Protein AF-0000000075079546 (afdb_homodimer)

Structure (mmCIF, N/CA/C/O backbone):
data_AF-0000000075079546-model_v1
#
loop_
_entity.id
_entity.type
_entity.pdbx_description
1 polymer 'Nucleoside deaminase'
#
loop_
_atom_site.group_PDB
_atom_site.id
_atom_site.type_symbol
_atom_site.label_atom_id
_atom_site.label_alt_id
_atom_site.label_comp_id
_atom_site.label_asym_id
_atom_site.label_entity_id
_atom_site.label_seq_id
_atom_site.pdbx_PDB_ins_code
_atom_site.Cartn_x
_atom_site.Cartn_y
_atom_site.Cartn_z
_atom_site.occupancy
_atom_site.B_iso_or_equiv
_atom_site.auth_seq_id
_atom_site.auth_comp_id
_atom_site.auth_asym_id
_atom_site.auth_atom_id
_atom_site.pdbx_PDB_model_num
ATOM 1 N N . MET A 1 1 ? -9.195 24.422 20.281 1 71.62 1 MET A N 1
ATOM 2 C CA . MET A 1 1 ? -9.375 23.203 19.5 1 71.62 1 MET A CA 1
ATOM 3 C C . MET A 1 1 ? -8.453 23.203 18.281 1 71.62 1 MET A C 1
ATOM 5 O O . MET A 1 1 ? -8.305 24.219 17.609 1 71.62 1 MET A O 1
ATOM 9 N N . ASN A 1 2 ? -7.711 22.141 18.125 1 88 2 ASN A N 1
ATOM 10 C CA . ASN A 1 2 ? -6.766 22.125 17.016 1 88 2 ASN A CA 1
ATOM 11 C C . ASN A 1 2 ? -7.484 22.234 15.672 1 88 2 ASN A C 1
ATOM 13 O O . ASN A 1 2 ? -8.531 21.609 15.477 1 88 2 ASN A O 1
ATOM 17 N N . THR A 1 3 ? -6.969 23.047 14.859 1 93.25 3 THR A N 1
ATOM 18 C CA . THR A 1 3 ? -7.465 23.203 13.492 1 93.25 3 THR A CA 1
ATOM 19 C C . THR A 1 3 ? -6.805 22.188 12.562 1 93.25 3 THR A C 1
ATOM 21 O O . THR A 1 3 ? -5.898 21.453 12.969 1 93.25 3 THR A O 1
ATOM 24 N N . HIS A 1 4 ? -7.293 22.156 11.367 1 97.5 4 HIS A N 1
ATOM 25 C CA . HIS A 1 4 ? -6.645 21.344 10.336 1 97.5 4 HIS A CA 1
ATOM 26 C C . HIS A 1 4 ? -5.195 21.781 10.133 1 97.5 4 HIS A C 1
ATOM 28 O O . HIS A 1 4 ? -4.309 20.938 9.969 1 97.5 4 HIS A O 1
ATOM 34 N N . SER A 1 5 ? -5.012 23.094 10.148 1 97.44 5 SER A N 1
ATOM 35 C CA . SER A 1 5 ? -3.672 23.656 9.984 1 97.44 5 SER A CA 1
ATOM 36 C C . SER A 1 5 ? -2.746 23.188 11.109 1 97.44 5 SER A C 1
ATOM 38 O O . SER A 1 5 ? -1.58 22.875 10.867 1 97.44 5 SER A O 1
ATOM 40 N N . ASP A 1 6 ? -3.254 23.141 12.297 1 98.19 6 ASP A N 1
ATOM 41 C CA . ASP A 1 6 ? -2.455 22.719 13.445 1 98.19 6 ASP A CA 1
ATOM 42 C C . ASP A 1 6 ? -2.012 21.266 13.297 1 98.19 6 ASP A C 1
ATOM 44 O O . ASP A 1 6 ? -0.848 20.938 13.539 1 98.19 6 ASP A O 1
ATOM 48 N N . TYR A 1 7 ? -2.949 20.375 12.961 1 98.56 7 TYR A N 1
ATOM 49 C CA . TYR A 1 7 ? -2.627 18.969 12.773 1 98.56 7 TYR A CA 1
ATOM 50 C C . TYR A 1 7 ? -1.618 18.781 11.648 1 98.56 7 TYR A C 1
ATOM 52 O O . TYR A 1 7 ? -0.684 17.984 11.773 1 98.56 7 TYR A O 1
ATOM 60 N N . LEU A 1 8 ? -1.831 19.531 10.562 1 98.62 8 LEU A N 1
ATOM 61 C CA . LEU A 1 8 ? -0.928 19.4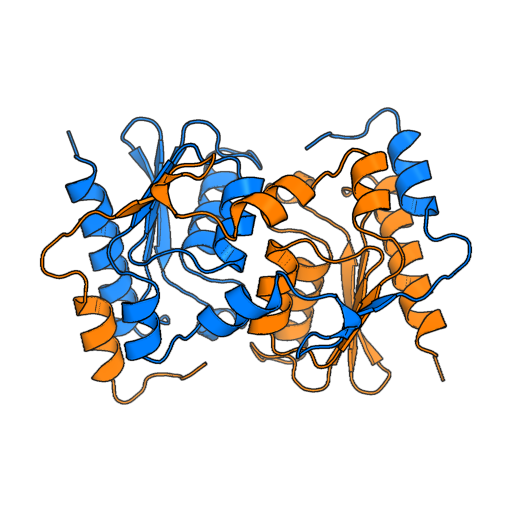06 9.422 1 98.62 8 LEU A CA 1
ATOM 62 C C . LEU A 1 8 ? 0.478 19.875 9.797 1 98.62 8 LEU A C 1
ATOM 64 O O . LEU A 1 8 ? 1.466 19.266 9.383 1 98.62 8 LEU A O 1
ATOM 68 N N . GLN A 1 9 ? 0.569 20.922 10.555 1 98.5 9 GLN A N 1
ATOM 69 C CA . GLN A 1 9 ? 1.871 21.375 11.031 1 98.5 9 GLN A CA 1
ATOM 70 C C . GLN A 1 9 ? 2.572 20.281 11.836 1 98.5 9 GLN A C 1
ATOM 72 O O . GLN A 1 9 ? 3.789 20.109 11.727 1 98.5 9 GLN A O 1
ATOM 77 N N . GLN A 1 10 ? 1.842 19.594 12.633 1 98.56 10 GLN A N 1
ATOM 78 C CA . GLN A 1 10 ? 2.42 18.516 13.422 1 98.56 10 GLN A CA 1
ATOM 79 C C . GLN A 1 10 ? 2.943 17.406 12.523 1 98.56 10 GLN A C 1
ATOM 81 O O . GLN A 1 10 ? 3.977 16.797 12.812 1 98.56 10 GLN A O 1
ATOM 86 N N . ALA A 1 11 ? 2.262 17.078 11.445 1 98.81 11 ALA A N 1
ATOM 87 C CA . ALA A 1 11 ? 2.746 16.094 10.484 1 98.81 11 ALA A CA 1
ATOM 88 C C . ALA A 1 11 ? 4.051 16.547 9.836 1 98.81 11 ALA A C 1
ATOM 90 O O . ALA A 1 11 ? 4.973 15.75 9.656 1 98.81 11 ALA A O 1
ATOM 91 N N . ILE A 1 12 ? 4.129 17.828 9.508 1 98.81 12 ILE A N 1
ATOM 92 C CA . ILE A 1 12 ? 5.336 18.406 8.922 1 98.81 12 ILE A CA 1
ATOM 93 C C . ILE A 1 12 ? 6.488 18.312 9.914 1 98.81 12 ILE A C 1
ATOM 95 O O . ILE A 1 12 ? 7.602 17.922 9.555 1 98.81 12 ILE A O 1
ATOM 99 N N . ASP A 1 13 ? 6.199 18.672 11.18 1 98.75 13 ASP A N 1
ATOM 100 C CA . ASP A 1 13 ? 7.215 18.578 12.227 1 98.75 13 ASP A CA 1
ATOM 101 C C . ASP A 1 13 ? 7.715 17.156 12.391 1 98.75 13 ASP A C 1
ATOM 103 O O . ASP A 1 13 ? 8.914 16.922 12.57 1 98.75 13 ASP A O 1
ATOM 107 N N . LEU A 1 14 ? 6.824 16.25 12.344 1 98.75 14 LEU A N 1
ATOM 108 C CA . LEU A 1 14 ? 7.176 14.844 12.453 1 98.75 14 LEU A CA 1
ATOM 109 C C . LEU A 1 14 ? 8.086 14.422 11.305 1 98.75 14 LEU A C 1
ATOM 111 O O . LEU A 1 14 ? 9.055 13.68 11.516 1 98.75 14 LEU A O 1
ATOM 115 N N . ALA A 1 15 ? 7.801 14.828 10.109 1 98.75 15 ALA A N 1
ATOM 116 C CA . ALA A 1 15 ? 8.625 14.539 8.938 1 98.75 15 ALA A CA 1
ATOM 117 C C . ALA A 1 15 ? 10.047 15.07 9.125 1 98.75 15 ALA A C 1
ATOM 119 O O . ALA A 1 15 ? 11.023 14.383 8.82 1 98.75 15 ALA A O 1
ATOM 120 N N . ALA A 1 16 ? 10.094 16.281 9.594 1 98.56 16 ALA A N 1
ATOM 121 C CA . ALA A 1 16 ? 11.391 16.906 9.844 1 98.56 16 ALA A CA 1
ATOM 122 C C . ALA A 1 16 ? 12.172 16.141 10.898 1 98.56 16 ALA A C 1
ATOM 124 O O . ALA A 1 16 ? 13.359 15.852 10.719 1 98.56 16 ALA A O 1
ATOM 125 N N . GLU A 1 17 ? 11.531 15.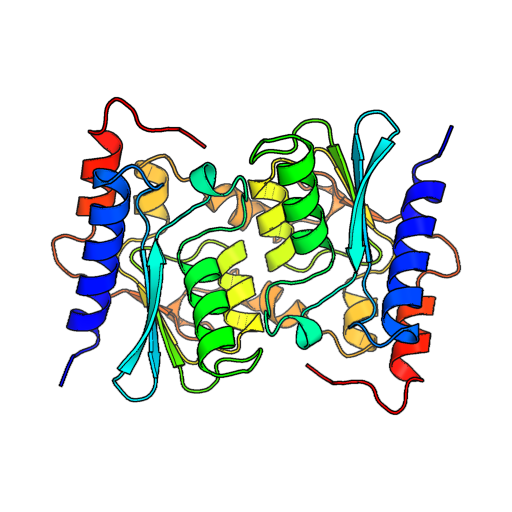828 11.969 1 98.31 17 GLU A N 1
ATOM 126 C CA . GLU A 1 17 ? 12.156 15.078 13.055 1 98.31 17 GLU A CA 1
ATOM 127 C C . GLU A 1 17 ? 12.641 13.711 12.578 1 98.31 17 GLU A C 1
ATOM 129 O O . GLU A 1 17 ? 13.672 13.219 13.031 1 98.31 17 GLU A O 1
ATOM 134 N N . ASN A 1 18 ? 11.859 13.102 11.695 1 98.12 18 ASN A N 1
ATOM 135 C CA . ASN A 1 18 ? 12.211 11.789 11.156 1 98.12 18 ASN A CA 1
ATOM 136 C C . ASN A 1 18 ? 13.562 11.828 10.445 1 98.12 18 ASN A C 1
ATOM 138 O O . ASN A 1 18 ? 14.359 10.898 10.57 1 98.12 18 ASN A O 1
ATOM 142 N N . VAL A 1 19 ? 13.844 12.883 9.727 1 97.44 19 VAL A N 1
ATOM 143 C CA . VAL A 1 19 ? 15.109 13.078 9.031 1 97.44 19 VAL A CA 1
ATOM 144 C C . VAL A 1 19 ? 16.234 13.328 10.047 1 97.44 19 VAL A C 1
ATOM 146 O O . VAL A 1 19 ? 17.266 12.672 10 1 97.44 19 VAL A O 1
ATOM 149 N N . GLU A 1 20 ? 15.93 14.188 10.945 1 97.12 20 GLU A N 1
ATOM 150 C CA . GLU A 1 20 ? 16.938 14.617 11.906 1 97.12 20 GLU A CA 1
ATOM 151 C C . GLU A 1 20 ? 17.391 13.453 12.789 1 97.12 20 GLU A C 1
ATOM 153 O O . GLU A 1 20 ? 18.578 13.344 13.125 1 97.12 20 GLU A O 1
ATOM 158 N N . SER A 1 21 ? 16.516 12.586 13.133 1 96.06 21 SER A N 1
ATOM 159 C CA . SER A 1 21 ? 16.812 11.469 14.023 1 96.06 21 SER A CA 1
ATOM 160 C C . SER A 1 21 ? 17.453 10.312 13.266 1 96.06 21 SER A C 1
ATOM 162 O O . SER A 1 21 ? 17.969 9.375 13.875 1 96.06 21 SER A O 1
ATOM 164 N N . GLY A 1 22 ? 17.328 10.367 11.938 1 94.94 22 GLY A N 1
ATOM 165 C CA . GLY A 1 22 ? 17.922 9.312 11.117 1 94.94 22 GLY A CA 1
ATOM 166 C C . GLY A 1 22 ? 17.031 8.086 11.008 1 94.94 22 GLY A C 1
ATOM 167 O O . GLY A 1 22 ? 17.5 7.02 10.594 1 94.94 22 GLY A O 1
ATOM 168 N N . GLN A 1 23 ? 15.789 8.188 11.305 1 94.06 23 GLN A N 1
ATOM 169 C CA . GLN A 1 23 ? 14.875 7.047 11.328 1 94.06 23 GLN A CA 1
ATOM 170 C C . GLN A 1 23 ? 14.398 6.699 9.922 1 94.06 23 GLN A C 1
ATOM 172 O O . GLN A 1 23 ? 14.008 5.559 9.656 1 94.06 23 GLN A O 1
ATOM 177 N N . GLY A 1 24 ? 14.445 7.766 9.07 1 95.69 24 GLY A N 1
ATOM 178 C CA . GLY A 1 24 ? 13.977 7.488 7.723 1 95.69 24 GLY A CA 1
ATOM 179 C C . GLY A 1 24 ? 13.836 8.734 6.871 1 95.69 24 GLY A C 1
ATOM 180 O O . GLY A 1 24 ? 14.477 9.758 7.145 1 95.69 24 GLY A O 1
ATOM 181 N N . GLY A 1 25 ? 13.07 8.664 5.797 1 95.94 25 GLY A N 1
ATOM 182 C CA . GLY A 1 25 ? 12.891 9.734 4.836 1 95.94 25 GLY A CA 1
ATOM 183 C C . GLY A 1 25 ? 12.047 10.875 5.367 1 95.94 25 GLY A C 1
ATOM 184 O O . GLY A 1 25 ? 11.523 10.805 6.48 1 95.94 25 GLY A O 1
ATOM 185 N N . PRO A 1 26 ? 11.891 11.93 4.57 1 98.12 26 PRO A N 1
ATOM 186 C CA . PRO A 1 26 ? 11.312 13.203 5.004 1 98.12 26 PRO A CA 1
ATOM 187 C C . PRO A 1 26 ? 9.789 13.234 4.879 1 98.12 26 PRO A C 1
ATOM 189 O O . PRO A 1 26 ? 9.242 14.141 4.238 1 98.12 26 PRO A O 1
ATOM 192 N N . TYR A 1 27 ? 9.141 12.336 5.488 1 98.62 27 TYR A N 1
ATOM 193 C CA . TYR A 1 27 ? 7.688 12.234 5.434 1 98.62 27 TYR A CA 1
ATOM 194 C C . TYR A 1 27 ? 7.105 11.984 6.816 1 98.62 27 TYR A C 1
ATOM 196 O O . TYR A 1 27 ? 7.715 11.289 7.637 1 98.62 27 TYR A O 1
ATOM 204 N N . GLY A 1 28 ? 6 12.508 7.078 1 98.88 28 GLY A N 1
ATOM 205 C CA . GLY A 1 28 ? 5.242 12.336 8.305 1 98.88 28 GLY A CA 1
ATOM 206 C C . GLY A 1 28 ? 3.742 12.367 8.094 1 98.88 28 GLY A C 1
ATOM 207 O O . GLY A 1 28 ? 3.254 13.055 7.191 1 98.88 28 GLY A O 1
ATOM 208 N N . ALA A 1 29 ? 3.012 11.617 8.961 1 98.94 29 ALA A N 1
ATOM 209 C CA . ALA A 1 29 ? 1.557 11.539 8.867 1 98.94 29 ALA A CA 1
ATOM 210 C C . ALA A 1 29 ? 0.929 11.297 10.242 1 98.94 29 ALA A C 1
ATOM 212 O O . ALA A 1 29 ? 1.547 10.68 11.109 1 98.94 29 ALA A O 1
ATOM 213 N N . LEU A 1 30 ? -0.257 11.703 10.438 1 98.69 30 LEU A N 1
ATOM 214 C CA . LEU A 1 30 ? -1.021 11.383 11.633 1 98.69 30 LEU A CA 1
ATOM 215 C C . LEU A 1 30 ? -2.502 11.219 11.312 1 98.69 30 LEU A C 1
ATOM 217 O O . LEU A 1 30 ? -2.979 11.734 10.297 1 98.69 30 LEU A O 1
ATOM 221 N N . ILE A 1 31 ? -3.18 10.531 12.023 1 98.94 31 ILE A N 1
ATOM 222 C CA . ILE A 1 31 ? -4.609 10.266 11.883 1 98.94 31 ILE A CA 1
ATOM 223 C C . ILE A 1 31 ? -5.352 10.766 13.117 1 98.94 31 ILE A C 1
ATOM 225 O O . ILE A 1 31 ? -4.949 10.477 14.25 1 98.94 31 ILE A O 1
ATOM 229 N N . VAL A 1 32 ? -6.402 11.531 12.891 1 98.88 32 VAL A N 1
ATOM 230 C CA . VAL A 1 32 ? -7.188 12.156 13.945 1 98.88 32 VAL A CA 1
ATOM 231 C C . VAL A 1 32 ? -8.625 11.633 13.906 1 98.88 32 VAL A C 1
ATOM 233 O O . VAL A 1 32 ? -9.203 11.484 12.828 1 98.88 32 VAL A O 1
ATOM 236 N N . LYS A 1 33 ? -9.188 11.305 15.016 1 98.5 33 LYS A N 1
ATOM 237 C CA . LYS A 1 33 ? -10.594 10.961 15.195 1 98.5 33 LYS A CA 1
ATOM 238 C C . LYS A 1 33 ? -11.211 11.789 16.328 1 98.5 33 LYS A C 1
ATOM 240 O O . LYS A 1 33 ? -10.711 11.781 17.453 1 98.5 33 LYS A O 1
ATOM 245 N N . GLU A 1 34 ? -12.227 12.492 15.969 1 97.19 34 GLU A N 1
ATOM 246 C CA . GLU A 1 34 ? -12.953 13.281 16.953 1 97.19 34 GLU A CA 1
ATOM 247 C C . GLU A 1 34 ? -12.008 14.172 17.75 1 97.19 34 GLU A C 1
ATOM 249 O O . GLU A 1 34 ? -12.062 14.203 18.984 1 97.19 34 GLU A O 1
ATOM 254 N N . GLY A 1 35 ? -11.102 14.758 17.062 1 97.25 35 GLY A N 1
ATOM 255 C CA . GLY A 1 35 ? -10.234 15.773 17.641 1 97.25 35 GLY A CA 1
ATOM 256 C C . GLY A 1 35 ? -9.047 15.195 18.375 1 97.25 35 GLY A C 1
ATOM 257 O O . GLY A 1 35 ? -8.234 15.938 18.938 1 97.25 35 GLY A O 1
ATOM 258 N N . LYS A 1 36 ? -8.867 13.891 18.312 1 97.94 36 LYS A N 1
ATOM 259 C CA . LYS A 1 36 ? -7.758 13.234 19 1 97.94 36 LYS A CA 1
ATOM 260 C C . LYS A 1 36 ? -6.836 12.539 18 1 97.94 36 LYS A C 1
ATOM 262 O O . LYS A 1 36 ? -7.305 11.852 17.078 1 97.94 36 LYS A O 1
ATOM 267 N N . ILE A 1 37 ? -5.582 12.781 18.203 1 98.69 37 ILE A N 1
ATOM 268 C CA . ILE A 1 37 ? -4.609 12.039 17.406 1 98.69 37 ILE A CA 1
ATOM 269 C C . ILE A 1 37 ? -4.562 10.586 17.875 1 98.69 37 ILE A C 1
ATOM 271 O O . ILE A 1 37 ? -4.207 10.312 19.016 1 98.69 37 ILE A O 1
ATOM 275 N N . ILE A 1 38 ? -4.836 9.68 17 1 98.62 38 ILE A N 1
ATOM 276 C CA . ILE A 1 38 ? -4.883 8.289 17.438 1 98.62 38 ILE A CA 1
ATOM 277 C C . ILE A 1 38 ? -3.682 7.527 16.891 1 98.62 38 ILE A C 1
ATOM 279 O O . ILE A 1 38 ? -3.391 6.41 17.312 1 98.62 38 ILE A O 1
ATOM 283 N N . ALA A 1 39 ? -2.949 8.086 15.914 1 98.88 39 ALA A N 1
ATOM 284 C CA . ALA A 1 39 ? -1.723 7.508 15.375 1 98.88 39 ALA A CA 1
ATOM 285 C C . ALA A 1 39 ? -0.869 8.57 14.695 1 98.88 39 ALA A C 1
ATOM 287 O O . ALA A 1 39 ? -1.396 9.555 14.164 1 98.88 39 ALA A O 1
ATOM 288 N N . ALA A 1 40 ? 0.338 8.406 14.727 1 98.88 40 ALA A N 1
ATOM 289 C CA . ALA A 1 40 ? 1.327 9.25 14.055 1 98.88 40 ALA A CA 1
ATOM 290 C C . ALA A 1 40 ? 2.592 8.461 13.734 1 98.88 40 ALA A C 1
ATOM 292 O O . ALA A 1 40 ? 3.043 7.645 14.539 1 98.88 40 ALA A O 1
ATOM 293 N N . SER A 1 41 ? 3.129 8.68 12.594 1 98.81 41 SER A N 1
ATOM 294 C CA . SER A 1 41 ? 4.348 7.965 12.227 1 98.81 41 SER A CA 1
ATOM 295 C C . SER A 1 41 ? 5.102 8.695 11.117 1 98.81 41 SER A C 1
ATOM 297 O O . SER A 1 41 ? 4.496 9.383 10.289 1 98.81 41 SER A O 1
ATOM 299 N N . GLY A 1 42 ? 6.402 8.586 11.133 1 98.69 42 GLY A N 1
ATOM 300 C CA . GLY A 1 42 ? 7.23 8.922 9.992 1 98.69 42 GLY A CA 1
ATOM 301 C C . GLY A 1 42 ? 7.473 7.75 9.062 1 98.69 42 GLY A C 1
ATOM 302 O O . GLY A 1 42 ? 6.984 6.645 9.305 1 98.69 42 GLY A O 1
ATOM 303 N N . ASN A 1 43 ? 8.109 8.125 7.949 1 98.31 43 ASN A N 1
ATOM 304 C CA . ASN A 1 43 ? 8.578 7.09 7.031 1 98.31 43 ASN A CA 1
ATOM 305 C C . ASN A 1 43 ? 9.586 6.164 7.703 1 98.31 43 ASN A C 1
ATOM 307 O O . ASN A 1 43 ? 10.508 6.625 8.383 1 98.31 43 ASN A O 1
ATOM 311 N N . GLN A 1 44 ? 9.43 4.816 7.484 1 98.19 44 GLN A N 1
ATOM 312 C CA . GLN A 1 44 ? 10.297 3.857 8.164 1 98.19 44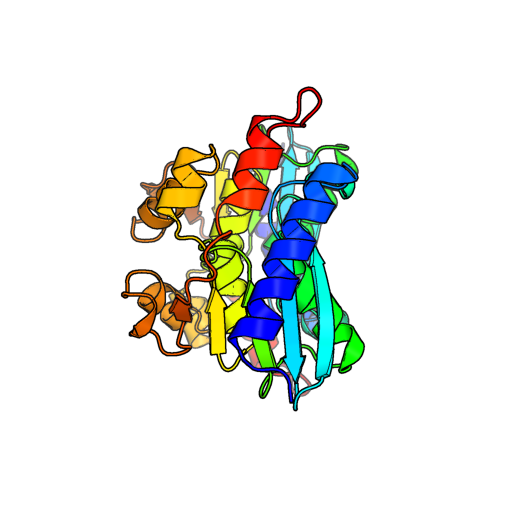 GLN A CA 1
ATOM 313 C C . GLN A 1 44 ? 10.82 2.811 7.188 1 98.19 44 GLN A C 1
ATOM 315 O O . GLN A 1 44 ? 11.156 1.694 7.586 1 98.19 44 GLN A O 1
ATOM 320 N N . VAL A 1 45 ? 10.914 3.086 5.945 1 98 45 VAL A N 1
ATOM 321 C CA . VAL A 1 45 ? 11.258 2.146 4.883 1 98 45 VAL A CA 1
ATOM 322 C C . VAL A 1 45 ? 12.617 1.51 5.176 1 98 45 VAL A C 1
ATOM 324 O O . VAL A 1 45 ? 12.734 0.283 5.234 1 98 45 VAL A O 1
ATOM 327 N N . THR A 1 46 ? 13.641 2.303 5.422 1 96.56 46 THR A N 1
ATOM 328 C CA . THR A 1 46 ? 14.992 1.784 5.566 1 96.56 46 THR A CA 1
ATOM 329 C C . THR A 1 46 ? 15.172 1.108 6.922 1 96.56 46 THR A C 1
ATOM 331 O O . THR A 1 46 ? 15.773 0.034 7.012 1 96.56 46 THR A O 1
ATOM 334 N N . GLY A 1 47 ? 14.625 1.688 7.953 1 95.81 47 GLY A N 1
ATOM 335 C CA . GLY A 1 47 ? 14.781 1.131 9.289 1 95.81 47 GLY A CA 1
ATOM 336 C C . GLY A 1 47 ? 14.086 -0.205 9.461 1 95.81 47 GLY A C 1
ATOM 337 O O . GLY A 1 47 ? 14.562 -1.069 10.203 1 95.81 47 GLY A O 1
ATOM 338 N N . ARG A 1 48 ? 12.977 -0.476 8.727 1 97.56 48 ARG A N 1
ATOM 339 C CA . ARG A 1 48 ? 12.188 -1.694 8.891 1 97.56 48 ARG A CA 1
ATOM 340 C C . ARG A 1 48 ? 12.445 -2.672 7.746 1 97.56 48 ARG A C 1
ATOM 342 O O . ARG A 1 48 ? 11.891 -3.77 7.727 1 97.56 48 ARG A O 1
ATOM 349 N N . LEU A 1 49 ? 13.273 -2.246 6.809 1 98 49 LEU A N 1
ATOM 350 C CA . LEU A 1 49 ? 13.469 -3.027 5.59 1 98 49 LEU A CA 1
ATOM 351 C C . LEU A 1 49 ? 12.133 -3.367 4.945 1 98 49 LEU A C 1
ATOM 353 O O . LEU A 1 49 ? 11.859 -4.535 4.648 1 98 49 LEU A O 1
ATOM 357 N N . ASP A 1 50 ? 11.289 -2.406 4.797 1 98.69 50 ASP A N 1
ATOM 358 C CA . ASP A 1 50 ? 9.93 -2.537 4.277 1 98.69 50 ASP A CA 1
ATOM 359 C C . ASP A 1 50 ? 9.602 -1.402 3.311 1 98.69 50 ASP A C 1
ATOM 361 O O . ASP A 1 50 ? 9.289 -0.288 3.736 1 98.69 50 ASP A O 1
ATOM 365 N N . PRO A 1 51 ? 9.609 -1.661 2.025 1 98.38 51 PRO A N 1
ATOM 366 C CA . PRO A 1 51 ? 9.359 -0.601 1.047 1 98.38 51 PRO A CA 1
ATOM 367 C C . PRO A 1 51 ? 7.945 -0.029 1.15 1 98.38 51 PRO A C 1
ATOM 369 O O . PRO A 1 51 ? 7.645 0.994 0.531 1 98.38 51 PRO A O 1
ATOM 372 N N . THR A 1 52 ? 7.047 -0.657 1.97 1 98.62 52 THR A N 1
ATOM 373 C CA . THR A 1 52 ? 5.676 -0.175 2.1 1 98.62 52 THR A CA 1
ATOM 374 C C . THR A 1 52 ? 5.52 0.684 3.352 1 98.62 52 THR A C 1
ATOM 376 O O . THR A 1 52 ? 4.461 1.271 3.584 1 98.62 52 THR A O 1
ATOM 379 N N . ALA A 1 53 ? 6.574 0.839 4.094 1 98.69 53 ALA A N 1
ATOM 380 C CA . ALA A 1 53 ? 6.484 1.538 5.371 1 98.69 53 ALA A CA 1
ATOM 381 C C . ALA A 1 53 ? 6.57 3.049 5.18 1 98.69 53 ALA A C 1
ATOM 383 O O . ALA A 1 53 ? 7.375 3.721 5.824 1 98.69 53 ALA A O 1
ATOM 384 N N . HIS A 1 54 ? 5.777 3.566 4.289 1 98.75 54 HIS A N 1
ATOM 385 C CA . HIS A 1 54 ? 5.582 5.008 4.172 1 98.75 54 HIS A CA 1
ATOM 386 C C . HIS A 1 54 ? 4.863 5.566 5.395 1 98.75 54 HIS A C 1
ATOM 388 O O . HIS A 1 54 ? 4.199 4.828 6.121 1 98.75 54 HIS A O 1
ATOM 394 N N . ALA A 1 55 ? 5.004 6.848 5.598 1 98.88 55 ALA A N 1
ATOM 395 C CA . ALA A 1 55 ? 4.422 7.496 6.773 1 98.88 55 ALA A CA 1
ATOM 396 C C . ALA A 1 55 ? 2.916 7.25 6.844 1 98.88 55 ALA A C 1
ATOM 398 O O . ALA A 1 55 ? 2.387 6.914 7.902 1 98.88 55 ALA A O 1
ATOM 399 N N . GLU A 1 56 ? 2.154 7.422 5.719 1 98.88 56 GLU A N 1
ATOM 400 C CA . GLU A 1 56 ? 0.706 7.242 5.676 1 98.88 56 GLU A CA 1
ATOM 401 C C . GLU A 1 56 ? 0.321 5.797 5.996 1 98.88 56 GLU A C 1
ATOM 403 O O . GLU A 1 56 ? -0.593 5.555 6.785 1 98.88 56 GLU A O 1
ATOM 408 N N . VAL A 1 57 ? 1.008 4.848 5.352 1 98.88 57 VAL A N 1
ATOM 409 C CA . VAL A 1 57 ? 0.733 3.43 5.555 1 98.88 57 VAL A CA 1
ATOM 410 C C . VAL A 1 57 ? 0.966 3.062 7.02 1 98.88 57 VAL A C 1
ATOM 412 O O . VAL A 1 57 ? 0.14 2.383 7.633 1 98.88 57 VAL A O 1
ATOM 415 N N . MET A 1 58 ? 2.043 3.533 7.57 1 98.88 58 MET A N 1
ATOM 416 C CA . MET A 1 58 ? 2.355 3.256 8.969 1 98.88 58 MET A CA 1
ATOM 417 C C . MET A 1 58 ? 1.296 3.846 9.891 1 98.88 58 MET A C 1
ATOM 419 O O . MET A 1 58 ? 0.856 3.189 10.836 1 98.88 58 MET A O 1
ATOM 423 N N . ALA A 1 59 ? 0.936 5.07 9.688 1 98.94 59 ALA A N 1
ATOM 424 C CA . ALA A 1 59 ? -0.099 5.707 10.5 1 98.94 59 ALA A CA 1
ATOM 425 C C . ALA A 1 59 ? -1.409 4.926 10.422 1 98.94 59 ALA A C 1
ATOM 427 O O . ALA A 1 59 ? -2.088 4.742 11.438 1 98.94 59 ALA A O 1
ATOM 428 N N . ILE A 1 60 ? -1.788 4.461 9.258 1 98.94 60 ILE A N 1
ATOM 429 C CA . ILE A 1 60 ? -3.014 3.697 9.055 1 98.94 60 ILE A CA 1
ATOM 430 C C . ILE A 1 60 ? -2.949 2.396 9.852 1 98.94 60 ILE A C 1
ATOM 432 O O . ILE A 1 60 ? -3.883 2.066 10.586 1 98.94 60 ILE A O 1
ATOM 436 N N . ARG A 1 61 ? -1.835 1.68 9.742 1 98.81 61 ARG A N 1
ATOM 437 C CA . ARG A 1 61 ? -1.675 0.422 10.461 1 98.81 61 ARG A CA 1
ATOM 438 C C . ARG A 1 61 ? -1.786 0.637 11.969 1 98.81 61 ARG A C 1
ATOM 440 O O . ARG A 1 61 ? -2.484 -0.109 12.656 1 98.81 61 ARG A O 1
ATOM 447 N N . MET A 1 62 ? -1.171 1.652 12.438 1 98.88 62 MET A N 1
ATOM 448 C CA . MET A 1 62 ? -1.187 1.962 13.867 1 98.88 62 MET A CA 1
ATOM 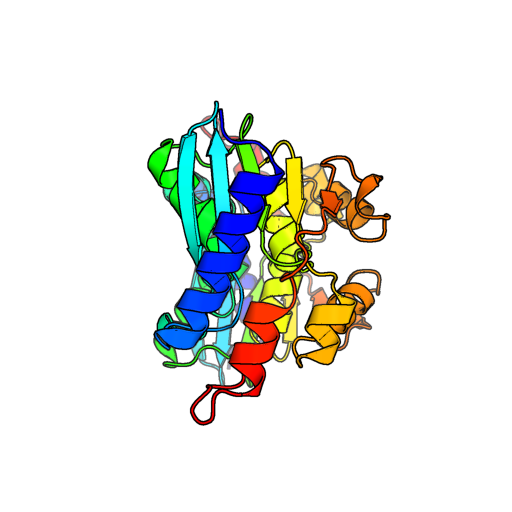449 C C . MET A 1 62 ? -2.59 2.348 14.32 1 98.88 62 MET A C 1
ATOM 451 O O . MET A 1 62 ? -3.043 1.912 15.383 1 98.88 62 MET A O 1
ATOM 455 N N . ALA A 1 63 ? -3.266 3.174 13.57 1 98.94 63 ALA A N 1
ATOM 456 C CA . ALA A 1 63 ? -4.613 3.613 13.922 1 98.94 63 ALA A CA 1
ATOM 457 C C . ALA A 1 63 ? -5.574 2.432 13.992 1 98.94 63 ALA A C 1
ATOM 459 O O . ALA A 1 63 ? -6.434 2.373 14.875 1 98.94 63 ALA A O 1
ATOM 460 N N . CYS A 1 64 ? -5.449 1.521 13.039 1 98.88 64 CYS A N 1
ATOM 461 C CA . CYS A 1 64 ? -6.301 0.337 13.016 1 98.88 64 CYS A CA 1
ATOM 462 C C . CYS A 1 64 ? -6.125 -0.484 14.289 1 98.88 64 CYS A C 1
ATOM 464 O O . CYS A 1 64 ? -7.105 -0.953 14.867 1 98.88 64 CYS A O 1
ATOM 466 N N . GLN A 1 65 ? -4.879 -0.603 14.711 1 98.69 65 GLN A N 1
ATOM 467 C CA . GLN A 1 65 ? -4.625 -1.304 15.961 1 98.69 65 GLN A CA 1
ATOM 468 C C . GLN A 1 65 ? -5.246 -0.56 17.141 1 98.69 65 GLN A C 1
ATOM 470 O O . GLN A 1 65 ? -5.852 -1.176 18.016 1 98.69 65 GLN A O 1
ATOM 475 N N . THR A 1 66 ? -5.055 0.704 17.156 1 98.56 66 THR A N 1
ATOM 476 C CA . THR A 1 66 ? -5.574 1.538 18.234 1 98.56 66 THR A CA 1
ATOM 477 C C . THR A 1 66 ? -7.09 1.414 18.328 1 98.56 66 THR A C 1
ATOM 479 O O . THR A 1 66 ? -7.641 1.329 19.422 1 98.56 66 THR A O 1
ATOM 482 N N . LEU A 1 67 ? -7.785 1.342 17.219 1 98.31 67 LEU A N 1
ATOM 483 C CA . LEU A 1 67 ? -9.242 1.346 17.188 1 98.31 67 LEU A CA 1
ATOM 484 C C . LEU A 1 67 ? -9.789 -0.077 17.156 1 98.31 67 LEU A C 1
ATOM 486 O O . LEU A 1 67 ? -11.008 -0.28 17.188 1 98.31 67 LEU A O 1
ATOM 490 N N . ASN A 1 68 ? -8.867 -1.029 17.078 1 98.38 68 ASN A N 1
ATOM 491 C CA . ASN A 1 68 ? -9.25 -2.436 17 1 98.38 68 ASN A CA 1
ATOM 492 C C . ASN A 1 68 ? -10.203 -2.697 15.844 1 98.38 68 ASN A C 1
ATOM 494 O O . ASN A 1 68 ? -11.266 -3.289 16.016 1 98.38 68 ASN A O 1
ATOM 498 N N . ASP A 1 69 ? -9.82 -2.205 14.719 1 97.75 69 ASP A N 1
ATOM 499 C CA . ASP A 1 69 ? -10.602 -2.314 13.492 1 97.75 69 ASP A CA 1
ATOM 500 C C . ASP A 1 69 ? -9.703 -2.23 12.258 1 97.75 69 ASP A C 1
ATOM 502 O O . ASP A 1 69 ? -8.594 -1.697 12.328 1 97.75 69 ASP A O 1
ATOM 506 N N . TYR A 1 70 ? -10.109 -2.781 11.148 1 97.38 70 TYR A N 1
ATOM 507 C CA . TYR A 1 70 ? -9.336 -2.705 9.914 1 97.38 70 TYR A CA 1
ATOM 508 C C . TYR A 1 70 ? -9.859 -1.593 9.008 1 97.38 70 TYR A C 1
ATOM 510 O O . TYR A 1 70 ? -9.406 -1.445 7.871 1 97.38 70 TYR A O 1
ATOM 518 N N . GLN A 1 71 ? -10.82 -0.816 9.438 1 97.31 71 GLN A N 1
ATOM 519 C CA . GLN A 1 71 ? -11.344 0.361 8.75 1 97.31 71 GLN A CA 1
ATOM 520 C C . GLN A 1 71 ? -11.281 1.594 9.648 1 97.31 71 GLN A C 1
ATOM 522 O O . GLN A 1 71 ? -11.352 1.479 10.875 1 97.31 71 GLN A O 1
ATOM 527 N N . LEU A 1 72 ? -11.219 2.768 9.055 1 98.56 72 LEU A N 1
ATOM 528 C CA . LEU A 1 72 ? -10.992 4.004 9.789 1 98.56 72 LEU A CA 1
ATOM 529 C C . LEU A 1 72 ? -12.062 5.039 9.461 1 98.56 72 LEU A C 1
ATOM 531 O O . LEU A 1 72 ? -11.773 6.234 9.383 1 98.56 72 LEU A O 1
ATOM 535 N N . THR A 1 73 ? -13.242 4.57 9.211 1 97.94 73 THR A N 1
ATOM 536 C CA . THR A 1 73 ? -14.359 5.484 8.984 1 97.94 73 THR A CA 1
ATOM 537 C C . THR A 1 73 ? -14.438 6.52 10.102 1 97.94 73 THR A C 1
ATOM 539 O O . THR A 1 73 ? -14.297 6.184 11.281 1 97.94 73 THR A O 1
ATOM 542 N N . GLY A 1 74 ? -14.602 7.77 9.797 1 98.19 74 GLY A N 1
ATOM 543 C CA . GLY A 1 74 ? -14.703 8.836 10.781 1 98.19 74 GLY A CA 1
ATOM 544 C C . GLY A 1 74 ? -13.367 9.469 11.117 1 98.19 74 GLY A C 1
ATOM 545 O O . GLY A 1 74 ? -13.289 10.383 11.938 1 98.19 74 GLY A O 1
ATOM 546 N N . CYS A 1 75 ? -12.312 9.008 10.453 1 98.81 75 CYS A N 1
ATOM 547 C CA . CYS A 1 75 ? -10.977 9.523 10.734 1 98.81 75 CYS A CA 1
ATOM 548 C C . CYS A 1 75 ? -10.477 10.398 9.594 1 98.81 75 CYS A C 1
ATOM 550 O O . CYS A 1 75 ? -10.859 10.203 8.438 1 98.81 75 CYS A O 1
ATOM 552 N N . THR A 1 76 ? -9.625 11.344 9.922 1 98.88 76 THR A N 1
ATOM 553 C CA . THR A 1 76 ? -8.961 12.219 8.961 1 98.88 76 THR A CA 1
ATOM 554 C C . THR A 1 76 ? -7.449 12.016 8.992 1 98.88 76 THR A C 1
ATOM 556 O O . THR A 1 76 ? -6.855 11.914 10.07 1 98.88 76 THR A O 1
ATOM 559 N N . LEU A 1 77 ? -6.887 11.945 7.824 1 98.88 77 LEU A N 1
ATOM 560 C CA . LEU A 1 77 ? -5.441 11.82 7.68 1 98.88 77 LEU A CA 1
ATOM 561 C C . LEU A 1 77 ? -4.805 13.172 7.375 1 98.88 77 LEU A C 1
ATOM 563 O O . LEU A 1 77 ? -5.297 13.906 6.516 1 98.88 77 LEU A O 1
ATOM 567 N N . TYR A 1 78 ? -3.789 13.531 8.062 1 98.94 78 TYR A N 1
ATOM 568 C CA . TYR A 1 78 ? -2.906 14.656 7.773 1 98.94 78 TYR A CA 1
ATOM 569 C C . TYR A 1 78 ? -1.508 14.172 7.41 1 98.94 78 TYR A C 1
ATOM 571 O O . TYR A 1 78 ? -0.873 13.445 8.18 1 98.94 78 TYR A O 1
ATOM 579 N N . THR A 1 79 ? -1.03 14.562 6.277 1 98.88 79 THR A N 1
ATOM 580 C CA . THR A 1 79 ? 0.261 14.07 5.816 1 98.88 79 THR A CA 1
ATOM 581 C C . THR A 1 79 ? 1.093 15.195 5.215 1 98.88 79 THR A C 1
ATOM 583 O O . THR A 1 79 ? 0.548 16.125 4.609 1 98.88 79 THR A O 1
ATOM 586 N N . SER A 1 80 ? 2.387 15.125 5.383 1 98.75 80 SER A N 1
ATOM 587 C CA . SER A 1 80 ? 3.293 16.203 5.027 1 98.75 80 SER A CA 1
ATOM 588 C C . SER A 1 80 ? 3.381 16.391 3.516 1 98.75 80 SER A C 1
ATOM 590 O O . SER A 1 80 ? 3.814 17.438 3.033 1 98.75 80 SER A O 1
ATOM 592 N N . CYS A 1 81 ? 2.992 15.375 2.779 1 98.06 81 CYS A N 1
ATOM 593 C CA . CYS A 1 81 ? 3.115 15.43 1.326 1 98.06 81 CYS A CA 1
ATOM 594 C C . CYS A 1 81 ? 1.969 14.688 0.652 1 98.06 81 CYS A C 1
ATOM 596 O O . CYS A 1 81 ? 1.374 13.789 1.246 1 98.06 81 CYS A O 1
ATOM 598 N N . GLU A 1 82 ? 1.649 15.055 -0.592 1 97.62 82 GLU A N 1
ATOM 599 C CA . GLU A 1 82 ? 0.635 14.359 -1.38 1 97.62 82 GLU A CA 1
ATOM 600 C C . GLU A 1 82 ? 0.904 12.859 -1.425 1 97.62 82 GLU A C 1
ATOM 602 O O . GLU A 1 82 ? 2.023 12.43 -1.715 1 97.62 82 GLU A O 1
ATOM 607 N N . PRO A 1 83 ? -0.107 12.086 -1.106 1 97.81 83 PRO A N 1
ATOM 608 C CA . PRO A 1 83 ? 0.097 10.633 -1.081 1 97.81 83 PRO A CA 1
ATOM 609 C C . PRO A 1 83 ? 0.509 10.07 -2.439 1 97.81 83 PRO A C 1
ATOM 611 O O . PRO A 1 83 ? -0.01 10.5 -3.473 1 97.81 83 PRO A O 1
ATOM 614 N N . CYS A 1 84 ? 1.469 9.148 -2.473 1 97.19 84 CYS A N 1
ATOM 615 C CA . CYS A 1 84 ? 1.785 8.391 -3.678 1 97.19 84 CYS A CA 1
ATOM 616 C C . CYS A 1 84 ? 0.67 7.41 -4.016 1 97.19 84 CYS A C 1
ATOM 618 O O . CYS A 1 84 ? -0.228 7.184 -3.201 1 97.19 84 CYS A O 1
ATOM 620 N N . PRO A 1 85 ? 0.717 6.754 -5.145 1 96.88 85 PRO A N 1
ATOM 621 C CA . PRO A 1 85 ? -0.368 5.844 -5.52 1 96.88 85 PRO A CA 1
ATOM 622 C C . PRO A 1 85 ? -0.541 4.691 -4.531 1 96.88 85 PRO A C 1
ATOM 624 O O . PRO A 1 85 ? -1.667 4.266 -4.266 1 96.88 85 PRO A O 1
ATOM 627 N N . MET A 1 86 ? 0.529 4.152 -4.004 1 98 86 MET A N 1
ATOM 628 C CA . MET A 1 86 ? 0.426 3.1 -2.998 1 98 86 MET A CA 1
ATOM 629 C C . MET A 1 86 ? -0.358 3.582 -1.783 1 98 86 MET A C 1
ATOM 631 O O . MET A 1 86 ? -1.29 2.912 -1.334 1 98 86 MET A O 1
ATOM 635 N N . CYS A 1 87 ? 0.025 4.723 -1.274 1 98.56 87 CYS A N 1
ATOM 636 C CA . CYS A 1 87 ? -0.621 5.273 -0.087 1 98.56 87 CYS A CA 1
ATOM 637 C C . CYS A 1 87 ? -2.066 5.652 -0.38 1 98.56 87 CYS A C 1
ATOM 639 O O . CYS A 1 87 ? -2.93 5.547 0.493 1 98.56 87 CYS A O 1
ATOM 641 N N . LEU A 1 88 ? -2.307 6.141 -1.586 1 97.81 88 LEU A N 1
ATOM 642 C CA . LEU A 1 88 ? -3.678 6.434 -1.985 1 97.81 88 LEU A CA 1
ATOM 643 C C . LEU A 1 88 ? -4.543 5.18 -1.917 1 97.81 88 LEU A C 1
ATOM 645 O O . LEU A 1 88 ? -5.664 5.223 -1.405 1 97.81 88 LEU A O 1
ATOM 649 N N . GLY A 1 89 ? -4.027 4.102 -2.5 1 97.62 89 GLY A N 1
ATOM 650 C CA . GLY A 1 89 ? -4.742 2.842 -2.375 1 97.62 89 GLY A CA 1
ATOM 651 C C . GLY A 1 89 ? -5.027 2.457 -0.934 1 97.62 89 GLY A C 1
ATOM 652 O O . GLY A 1 89 ? -6.145 2.053 -0.603 1 97.62 89 GLY A O 1
ATOM 653 N N . ALA A 1 90 ? -4.039 2.586 -0.047 1 98.56 90 ALA A N 1
ATOM 654 C CA . ALA A 1 90 ? -4.191 2.277 1.372 1 98.56 90 ALA A CA 1
ATOM 655 C C . ALA A 1 90 ? -5.293 3.125 2.002 1 98.56 90 ALA A C 1
ATOM 657 O O . ALA A 1 90 ? -6.086 2.629 2.807 1 98.56 90 ALA A O 1
ATOM 658 N N . ILE A 1 91 ? -5.316 4.379 1.66 1 98.69 91 ILE A N 1
ATOM 659 C CA . ILE A 1 91 ? -6.293 5.332 2.182 1 98.69 91 ILE A CA 1
ATOM 660 C C . ILE A 1 91 ? -7.703 4.871 1.822 1 98.69 91 ILE A C 1
ATOM 662 O O . ILE A 1 91 ? -8.602 4.879 2.668 1 98.69 91 ILE A O 1
ATOM 666 N N . TYR A 1 92 ? -7.902 4.449 0.58 1 97.81 92 TYR A N 1
ATOM 667 C CA . TYR A 1 92 ? -9.211 3.986 0.138 1 97.81 92 TYR A CA 1
ATOM 668 C C . TYR A 1 92 ? -9.594 2.684 0.83 1 97.81 92 TYR A C 1
ATOM 670 O O . TYR A 1 92 ? -10.727 2.525 1.287 1 97.81 92 TYR A O 1
ATOM 678 N N . TRP A 1 93 ? -8.656 1.778 0.95 1 97.38 93 TRP A N 1
ATOM 679 C CA . TRP A 1 93 ? -8.953 0.501 1.591 1 97.38 93 TRP A CA 1
ATOM 680 C C . TRP A 1 93 ? -9.273 0.694 3.07 1 97.38 93 TRP A C 1
ATOM 682 O O . TRP A 1 93 ? -10.055 -0.061 3.648 1 97.38 93 TRP A O 1
ATOM 692 N N . ALA A 1 94 ? -8.688 1.734 3.68 1 98.19 94 ALA A N 1
ATOM 693 C CA . ALA A 1 94 ? -8.898 2.02 5.098 1 98.19 94 ALA A CA 1
ATOM 694 C C . ALA A 1 94 ? -10.18 2.811 5.312 1 98.19 94 ALA A C 1
ATOM 696 O O . ALA A 1 94 ? -10.648 2.951 6.445 1 98.19 94 ALA A O 1
ATOM 697 N N . ARG A 1 95 ? -10.719 3.379 4.266 1 97.56 95 ARG A N 1
ATOM 698 C CA . ARG A 1 95 ? -11.984 4.117 4.27 1 97.56 95 ARG A CA 1
ATOM 699 C C . ARG A 1 95 ? -11.867 5.395 5.09 1 97.56 95 ARG A C 1
ATOM 701 O O . ARG A 1 95 ? -12.773 5.734 5.852 1 97.56 95 ARG A O 1
ATOM 708 N N . LEU A 1 96 ? -10.734 6.082 4.98 1 98.62 96 LEU A N 1
ATOM 709 C CA . LEU A 1 96 ? -10.594 7.391 5.613 1 98.62 96 LEU A CA 1
ATOM 710 C C . LEU A 1 96 ? -11.617 8.375 5.066 1 98.62 96 LEU A C 1
ATOM 712 O O . LEU A 1 96 ? -12.047 8.258 3.918 1 98.62 96 LEU A O 1
ATOM 716 N N . ASP A 1 97 ? -11.977 9.328 5.824 1 98.19 97 ASP A N 1
ATOM 717 C CA . ASP A 1 97 ? -12.992 10.281 5.406 1 98.19 97 ASP A CA 1
ATOM 718 C C . ASP A 1 97 ? -12.391 11.391 4.547 1 98.19 97 ASP A C 1
ATOM 720 O O . ASP A 1 97 ? -13.047 11.891 3.629 1 98.19 97 ASP A O 1
ATOM 724 N N . LYS A 1 98 ? -11.195 11.805 5.008 1 97.88 98 LYS A N 1
ATOM 725 C CA . LYS A 1 98 ? -10.586 12.977 4.383 1 97.88 98 LYS A CA 1
ATOM 726 C C . LYS A 1 98 ? -9.078 12.984 4.59 1 97.88 98 LYS A C 1
ATOM 728 O O . LYS A 1 98 ? -8.57 12.375 5.535 1 97.88 98 LYS A O 1
ATOM 733 N N . VAL A 1 99 ? -8.43 13.703 3.639 1 98.81 99 VAL A N 1
ATOM 734 C CA . VAL A 1 99 ? -6.984 13.844 3.717 1 98.81 99 VAL A CA 1
ATOM 735 C C . VAL A 1 99 ? -6.598 15.312 3.551 1 98.81 99 VAL A C 1
ATOM 737 O O . VAL A 1 99 ? -7.121 16 2.672 1 98.81 99 VAL A O 1
ATOM 740 N N . TYR A 1 100 ? -5.738 15.773 4.414 1 98.81 100 TYR A N 1
ATOM 741 C CA . TYR A 1 100 ? -5.047 17.047 4.23 1 98.81 100 TYR A CA 1
ATOM 742 C C . TYR A 1 100 ? -3.553 16.828 4.023 1 98.81 100 TYR A C 1
ATOM 744 O O . TYR A 1 100 ? -2.938 16 4.711 1 98.81 100 TYR A O 1
ATOM 752 N N . TYR A 1 101 ? -2.971 17.547 3.084 1 98.69 101 TYR A N 1
ATOM 753 C CA . TYR A 1 101 ? -1.538 17.391 2.85 1 98.69 101 TYR A CA 1
ATOM 754 C C . TYR A 1 101 ? -0.887 18.75 2.6 1 98.69 101 TYR A C 1
ATOM 756 O O . TYR A 1 101 ? -1.566 19.719 2.25 1 98.69 101 TYR A O 1
ATOM 764 N N . ALA A 1 102 ? 0.427 18.797 2.732 1 98.25 102 ALA A N 1
ATOM 765 C CA . ALA A 1 102 ? 1.144 20.078 2.65 1 98.25 102 ALA A CA 1
ATOM 766 C C . ALA A 1 102 ? 1.888 20.203 1.323 1 98.25 102 ALA A C 1
ATOM 768 O O . ALA A 1 102 ? 1.478 20.953 0.444 1 98.25 102 ALA A O 1
ATOM 769 N N . CYS A 1 103 ? 2.832 19.375 1.043 1 97.38 103 CYS A N 1
ATOM 770 C CA . CYS A 1 103 ? 3.631 19.438 -0.175 1 97.38 103 CYS A CA 1
ATOM 771 C C . CYS A 1 103 ? 2.961 18.688 -1.31 1 97.38 103 CYS A C 1
ATOM 773 O O . CYS A 1 103 ? 2.205 17.734 -1.066 1 97.38 103 CYS A O 1
ATOM 775 N N . SER A 1 104 ? 3.301 19.078 -2.525 1 94.81 104 SER A N 1
ATOM 776 C CA . SER A 1 104 ? 2.791 18.406 -3.715 1 94.81 104 SER A CA 1
ATOM 777 C C . SER A 1 104 ? 3.736 17.297 -4.172 1 94.81 104 SER A C 1
ATOM 779 O O . SER A 1 104 ? 4.859 17.188 -3.672 1 94.81 104 SER A O 1
ATOM 781 N N . ARG A 1 105 ? 3.176 16.484 -5.086 1 93.06 105 ARG A N 1
ATOM 782 C CA . ARG A 1 105 ? 4.02 15.445 -5.668 1 93.06 105 ARG A CA 1
ATOM 783 C C . ARG A 1 105 ? 5.184 16.047 -6.441 1 93.06 105 ARG A C 1
ATOM 785 O O . ARG A 1 105 ? 6.258 15.453 -6.527 1 93.06 105 ARG A O 1
ATOM 792 N N . GLU A 1 106 ? 5.031 17.219 -7.059 1 93.25 106 GLU A N 1
ATOM 793 C CA . GLU A 1 106 ? 6.109 17.922 -7.746 1 93.25 106 GLU A CA 1
ATOM 794 C C . GLU A 1 106 ? 7.215 18.328 -6.773 1 93.25 106 GLU A C 1
ATOM 796 O O . GLU A 1 106 ? 8.398 18.234 -7.102 1 93.25 106 GLU A O 1
ATOM 801 N N . ASP A 1 107 ? 6.805 18.75 -5.609 1 93.12 107 ASP A N 1
ATOM 802 C CA . ASP A 1 107 ? 7.777 19.078 -4.566 1 93.12 107 ASP A CA 1
ATOM 803 C C . ASP A 1 107 ? 8.602 17.844 -4.195 1 93.12 107 ASP A C 1
ATOM 805 O O . ASP A 1 107 ? 9.828 17.938 -4.039 1 93.12 107 ASP A O 1
ATOM 809 N N . ALA A 1 108 ? 7.891 16.734 -4.004 1 92.5 108 ALA A N 1
ATOM 810 C CA . ALA A 1 108 ? 8.562 15.484 -3.67 1 92.5 108 ALA A CA 1
ATOM 811 C C . ALA A 1 108 ? 9.547 15.078 -4.762 1 92.5 108 ALA A C 1
ATOM 813 O O . ALA A 1 108 ? 10.672 14.664 -4.469 1 92.5 108 ALA A O 1
ATOM 814 N N . ALA A 1 109 ? 9.172 15.18 -6 1 92.12 109 ALA A N 1
ATOM 815 C CA . ALA A 1 109 ? 10.023 14.836 -7.141 1 92.12 109 ALA A CA 1
ATOM 816 C C . ALA A 1 109 ? 11.289 15.695 -7.152 1 92.12 109 ALA A C 1
ATOM 818 O O . ALA A 1 109 ? 12.375 15.195 -7.434 1 92.12 109 ALA A O 1
ATOM 819 N N . ALA A 1 110 ? 11.148 16.906 -6.883 1 90.94 110 ALA A N 1
ATOM 820 C CA . ALA A 1 110 ? 12.273 17.844 -6.852 1 90.94 110 ALA A CA 1
ATOM 821 C C . ALA A 1 110 ? 13.273 17.453 -5.773 1 90.94 110 ALA A C 1
ATOM 823 O O . ALA A 1 110 ? 14.469 17.734 -5.895 1 90.94 110 ALA A O 1
ATOM 824 N N . ALA A 1 111 ? 12.773 16.797 -4.781 1 88.81 111 ALA A N 1
ATOM 825 C CA . ALA A 1 111 ? 13.633 16.359 -3.684 1 88.81 111 ALA A CA 1
ATOM 826 C C . ALA A 1 111 ? 14.188 14.953 -3.941 1 88.81 111 ALA A C 1
ATOM 828 O O . ALA A 1 111 ? 14.867 14.383 -3.086 1 88.81 111 ALA A O 1
ATOM 829 N N . GLY A 1 112 ? 13.836 14.336 -5.062 1 87.31 112 GLY A N 1
ATOM 830 C CA . GLY A 1 112 ? 14.398 13.047 -5.438 1 87.31 112 GLY A CA 1
ATOM 831 C C . GLY A 1 112 ? 13.453 11.891 -5.207 1 87.31 112 GLY A C 1
ATOM 832 O O . GLY A 1 112 ? 13.844 10.727 -5.324 1 87.31 112 GLY A O 1
ATOM 833 N N . PHE A 1 113 ? 12.234 12.164 -4.816 1 87.69 113 PHE A N 1
ATOM 834 C CA . PHE A 1 113 ? 11.211 11.148 -4.605 1 87.69 113 PHE A CA 1
ATOM 835 C C . PHE A 1 113 ? 10.148 11.227 -5.695 1 87.69 113 PHE A C 1
ATOM 837 O O . PHE A 1 113 ? 9.039 11.703 -5.453 1 87.69 113 PHE A O 1
ATOM 844 N N . ASP A 1 114 ? 10.438 10.633 -6.781 1 86.75 114 ASP A N 1
ATOM 845 C CA . ASP A 1 114 ? 9.547 10.773 -7.926 1 86.75 114 ASP A CA 1
ATOM 846 C C . ASP A 1 114 ? 8.594 9.586 -8.031 1 86.75 114 ASP A C 1
ATOM 848 O O . ASP A 1 114 ? 8.93 8.57 -8.641 1 86.75 114 ASP A O 1
ATOM 852 N N . ASP A 1 115 ? 7.441 9.789 -7.559 1 88.88 115 ASP A N 1
ATOM 853 C CA . ASP A 1 115 ? 6.434 8.742 -7.676 1 88.88 115 ASP A CA 1
ATOM 854 C C . ASP A 1 115 ? 5.523 8.992 -8.875 1 88.88 115 ASP A C 1
ATOM 856 O O . ASP A 1 115 ? 4.535 8.281 -9.07 1 88.88 115 ASP A O 1
ATOM 860 N N . SER A 1 116 ? 5.871 10.023 -9.625 1 89.56 116 SER A N 1
ATOM 861 C CA . SER A 1 116 ? 5.098 10.297 -10.828 1 89.56 116 SER A CA 1
ATOM 862 C C . SER A 1 116 ? 5.141 9.117 -11.797 1 89.56 116 SER A C 1
ATOM 864 O O . SER A 1 116 ? 4.172 8.859 -12.508 1 89.56 116 SER A O 1
ATOM 866 N N . PHE A 1 117 ? 6.262 8.492 -11.758 1 91.38 117 PHE A N 1
ATOM 867 C CA . PHE A 1 117 ? 6.41 7.348 -12.641 1 91.38 117 PHE A CA 1
ATOM 868 C C . PHE A 1 117 ? 5.336 6.301 -12.359 1 91.38 117 PHE A C 1
ATOM 870 O O . PHE A 1 117 ? 4.789 5.699 -13.281 1 91.38 117 PHE A O 1
ATOM 877 N N . ILE A 1 118 ? 4.961 6.105 -11.141 1 94.62 118 ILE A N 1
ATOM 878 C CA . ILE A 1 118 ? 3.951 5.113 -10.789 1 94.62 118 ILE A CA 1
ATOM 879 C C . ILE A 1 118 ? 2.578 5.59 -11.25 1 94.62 118 ILE A C 1
ATOM 881 O O . ILE A 1 118 ? 1.783 4.801 -11.773 1 94.62 118 ILE A O 1
ATOM 885 N N . TYR A 1 119 ? 2.33 6.848 -11.102 1 93.06 119 TYR A N 1
ATOM 886 C CA . TYR A 1 119 ? 1.093 7.426 -11.609 1 93.06 119 TYR A CA 1
ATOM 887 C C . TYR A 1 119 ? 0.939 7.16 -13.109 1 93.06 119 TYR A C 1
ATOM 889 O O . TYR A 1 119 ? -0.162 6.883 -13.586 1 93.06 119 TYR A O 1
ATOM 897 N N . ASP A 1 120 ? 2.029 7.254 -13.773 1 93.75 120 ASP A N 1
ATOM 898 C CA . ASP A 1 120 ? 2.023 7.078 -15.219 1 93.75 120 ASP A CA 1
ATOM 899 C C . ASP A 1 120 ? 1.834 5.609 -15.594 1 93.75 120 ASP A C 1
ATOM 901 O O . ASP A 1 120 ? 1.264 5.297 -16.641 1 93.75 120 ASP A O 1
ATOM 905 N N . GLU A 1 121 ? 2.203 4.734 -14.781 1 95.5 121 GLU A N 1
ATOM 906 C CA . GLU A 1 121 ? 2.18 3.307 -15.078 1 95.5 121 GLU A CA 1
ATOM 907 C C . GLU A 1 121 ? 0.797 2.713 -14.82 1 95.5 121 GLU A C 1
ATOM 909 O O . GLU A 1 121 ? 0.379 1.779 -15.508 1 95.5 121 GLU A O 1
ATOM 914 N N . ILE A 1 122 ? 0.085 3.205 -13.906 1 93.25 122 ILE A N 1
ATOM 915 C CA . ILE A 1 122 ? -1.146 2.615 -13.391 1 93.25 122 ILE A CA 1
ATOM 916 C C . ILE A 1 122 ? -2.184 2.529 -14.508 1 93.25 122 ILE A C 1
ATOM 918 O O . ILE A 1 122 ? -2.852 1.505 -14.664 1 93.25 122 ILE A O 1
ATOM 922 N N . PRO A 1 123 ? -2.307 3.535 -15.383 1 91.94 123 PRO A N 1
ATOM 923 C CA . PRO A 1 123 ? -3.342 3.463 -16.422 1 91.94 123 PRO A CA 1
ATOM 924 C C . PRO A 1 123 ? -2.926 2.609 -17.609 1 91.94 123 PRO A C 1
ATOM 926 O O . PRO A 1 123 ? -3.75 2.311 -18.484 1 91.94 123 PRO A O 1
ATOM 929 N N . LEU A 1 124 ? -1.735 2.17 -17.703 1 94.38 124 LEU A N 1
ATOM 930 C CA . LEU A 1 124 ? -1.268 1.38 -18.828 1 94.38 124 LEU A CA 1
ATOM 931 C C . LEU A 1 124 ? -1.773 -0.056 -18.734 1 94.38 124 LEU A C 1
ATOM 933 O O . LEU A 1 124 ? -2.006 -0.567 -17.641 1 94.38 124 LEU A O 1
ATOM 937 N N . PRO A 1 125 ? -1.93 -0.727 -20 1 94.19 125 PRO A N 1
ATOM 938 C CA . PRO A 1 125 ? -2.16 -2.174 -19.953 1 94.19 125 PRO A CA 1
ATOM 939 C C . PRO A 1 125 ? -1.072 -2.922 -19.188 1 94.19 125 PRO A C 1
ATOM 941 O O . PRO A 1 125 ? 0.107 -2.574 -19.281 1 94.19 125 PRO A O 1
ATOM 944 N N . PRO A 1 126 ? -1.456 -3.977 -18.422 1 95.19 126 PRO A N 1
ATOM 945 C CA . PRO A 1 126 ? -0.51 -4.656 -17.531 1 95.19 126 PRO A CA 1
ATOM 946 C C . PRO A 1 126 ? 0.769 -5.086 -18.25 1 95.19 126 PRO A C 1
ATOM 948 O O . PRO A 1 126 ? 1.866 -4.922 -17.703 1 95.19 126 PRO A O 1
ATOM 951 N N . ASP A 1 127 ? 0.664 -5.551 -19.469 1 94.69 127 ASP A N 1
ATOM 952 C CA . ASP A 1 127 ? 1.829 -6.105 -20.141 1 94.69 127 ASP A CA 1
ATOM 953 C C . ASP A 1 127 ? 2.67 -5.004 -20.781 1 94.69 127 ASP A C 1
ATOM 955 O O . ASP A 1 127 ? 3.775 -5.258 -21.266 1 94.69 127 ASP A O 1
ATOM 959 N N . GLU A 1 128 ? 2.309 -3.695 -20.75 1 96.06 128 GLU A N 1
ATOM 960 C CA . GLU A 1 128 ? 3.027 -2.566 -21.344 1 96.06 128 GLU A CA 1
ATOM 961 C C . GLU A 1 128 ? 3.701 -1.726 -20.266 1 96.06 128 GLU A C 1
ATOM 963 O O . GLU A 1 128 ? 4.359 -0.728 -20.562 1 96.06 128 GLU A O 1
ATOM 968 N N . ARG A 1 129 ? 3.588 -2.188 -19.062 1 96.69 129 ARG A N 1
ATOM 969 C CA . ARG A 1 129 ? 4.211 -1.479 -17.953 1 96.69 129 ARG A CA 1
ATOM 970 C C . ARG A 1 129 ? 5.703 -1.781 -17.875 1 96.69 129 ARG A C 1
ATOM 972 O O . ARG A 1 129 ? 6.184 -2.73 -18.5 1 96.69 129 ARG A O 1
ATOM 979 N N . SER A 1 130 ? 6.418 -0.861 -17.141 1 96.69 130 SER A N 1
ATOM 980 C CA . SER A 1 130 ? 7.867 -1.02 -17.031 1 96.69 130 SER A CA 1
ATOM 981 C C . SER A 1 130 ? 8.227 -2.291 -16.266 1 96.69 130 SER A C 1
ATOM 983 O O . SER A 1 130 ? 9.242 -2.922 -16.547 1 96.69 130 SER A O 1
ATOM 985 N N . ILE A 1 131 ? 7.48 -2.625 -15.195 1 97.12 131 ILE A N 1
ATOM 986 C CA . ILE A 1 131 ? 7.492 -3.961 -14.609 1 97.12 131 ILE A CA 1
ATOM 987 C C . ILE A 1 131 ? 6.375 -4.801 -15.227 1 97.12 131 ILE A C 1
ATOM 989 O O . ILE A 1 131 ? 5.203 -4.629 -14.891 1 97.12 131 ILE A O 1
ATOM 993 N N . ALA A 1 132 ? 6.73 -5.664 -16.047 1 95.75 132 ALA A N 1
ATOM 994 C CA . ALA A 1 132 ? 5.738 -6.414 -16.812 1 95.75 132 ALA A CA 1
ATOM 995 C C . ALA A 1 132 ? 4.875 -7.273 -15.898 1 95.75 132 ALA A C 1
ATOM 997 O O . ALA A 1 132 ? 5.391 -7.965 -15.023 1 95.75 132 ALA A O 1
ATOM 998 N N . MET A 1 133 ? 3.646 -7.27 -16.125 1 96.94 133 MET A N 1
ATOM 999 C CA . MET A 1 133 ? 2.672 -8.148 -15.484 1 96.94 133 MET A CA 1
ATOM 1000 C C . MET A 1 133 ? 1.99 -9.047 -16.516 1 96.94 133 MET A C 1
ATOM 1002 O O . MET A 1 133 ? 1.311 -8.555 -17.422 1 96.94 133 MET A O 1
ATOM 1006 N N . LEU A 1 134 ? 2.184 -10.266 -16.328 1 97.75 134 LEU A N 1
ATOM 1007 C CA . LEU A 1 134 ? 1.746 -11.227 -17.328 1 97.75 134 LEU A CA 1
ATOM 1008 C C . LEU A 1 134 ? 0.657 -12.141 -16.766 1 97.75 134 LEU A C 1
ATOM 1010 O O . LEU A 1 134 ? 0.839 -12.758 -15.719 1 97.75 134 LEU A O 1
ATOM 1014 N N . ASN A 1 135 ? -0.438 -12.227 -17.469 1 97.44 135 ASN A N 1
ATOM 1015 C CA . ASN A 1 135 ? -1.533 -13.125 -17.109 1 97.44 135 ASN A CA 1
ATOM 1016 C C . ASN A 1 135 ? -1.301 -14.539 -17.625 1 97.44 135 ASN A C 1
ATOM 1018 O O . ASN A 1 135 ? -1.087 -14.734 -18.828 1 97.44 135 ASN A O 1
ATOM 1022 N N . LEU A 1 136 ? -1.275 -15.461 -16.703 1 97 136 LEU A N 1
ATOM 1023 C CA . LEU A 1 136 ? -1.161 -16.875 -17.062 1 97 136 LEU A CA 1
ATOM 1024 C C . LEU A 1 136 ? -2.354 -17.672 -16.531 1 97 136 LEU A C 1
ATOM 1026 O O . LEU A 1 136 ? -2.6 -17.703 -15.328 1 97 136 LEU A O 1
ATOM 1030 N N . LYS A 1 13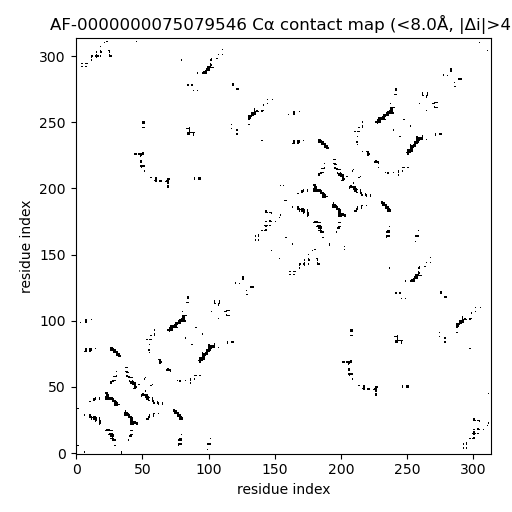7 ? -3.031 -18.406 -17.422 1 94.62 137 LYS A N 1
ATOM 1031 C CA . LYS A 1 137 ? -4.203 -19.188 -17.031 1 94.62 137 LYS A CA 1
ATOM 1032 C C . LYS A 1 137 ? -3.797 -20.578 -16.531 1 94.62 137 LYS A C 1
ATOM 1034 O O . LYS A 1 137 ? -2.934 -21.219 -17.125 1 94.62 137 LYS A O 1
ATOM 1039 N N . GLN A 1 138 ? -4.43 -21.031 -15.438 1 95.12 138 GLN A N 1
ATOM 1040 C CA . GLN A 1 138 ? -4.098 -22.312 -14.828 1 95.12 138 GLN A CA 1
ATOM 1041 C C . GLN A 1 138 ? -5.277 -23.266 -14.891 1 95.12 138 GLN A C 1
ATOM 1043 O O . GLN A 1 138 ? -5.133 -24.469 -14.602 1 95.12 138 GLN A O 1
ATOM 1048 N N . GLY A 1 139 ? -6.449 -22.875 -15.289 1 94.19 139 GLY A N 1
ATOM 1049 C CA . GLY A 1 139 ? -7.629 -23.719 -15.359 1 94.19 139 GLY A CA 1
ATOM 1050 C C . GLY A 1 139 ? -8.484 -23.672 -14.109 1 94.19 139 GLY A C 1
ATOM 1051 O O . GLY A 1 139 ? -9.695 -23.875 -14.164 1 94.19 139 GLY A O 1
ATOM 1052 N N . ASN A 1 140 ? -7.887 -23.5 -12.93 1 96.69 140 ASN A N 1
ATOM 1053 C CA . ASN A 1 140 ? -8.617 -23.422 -11.664 1 96.69 140 ASN A CA 1
ATOM 1054 C C . ASN A 1 140 ? -8.438 -22.062 -11.008 1 96.69 140 ASN A C 1
ATOM 1056 O O . ASN A 1 140 ? -8.422 -21.953 -9.781 1 96.69 140 ASN A O 1
ATOM 1060 N N . ASP A 1 141 ? -8.242 -21.047 -11.797 1 96.88 141 ASP A N 1
ATOM 1061 C CA . ASP A 1 141 ? -7.93 -19.688 -11.344 1 96.88 141 ASP A CA 1
ATOM 1062 C C . ASP A 1 141 ? -9 -19.172 -10.383 1 96.88 141 ASP A C 1
ATOM 1064 O O . ASP A 1 141 ? -8.695 -18.453 -9.43 1 96.88 141 ASP A O 1
ATOM 1068 N N . LEU A 1 142 ? -10.203 -19.578 -10.609 1 97.19 142 LEU A N 1
ATOM 1069 C CA . LEU A 1 142 ? -11.328 -18.984 -9.898 1 97.19 142 LEU A CA 1
ATOM 1070 C C . LEU A 1 142 ? -11.625 -19.75 -8.617 1 97.19 142 LEU A C 1
ATOM 1072 O O . LEU A 1 142 ? -12.453 -19.344 -7.809 1 97.19 142 LEU A O 1
ATOM 1076 N N . LYS A 1 143 ? -10.922 -20.781 -8.367 1 97.75 143 LYS A N 1
ATOM 1077 C CA . LYS A 1 143 ? -11.203 -21.656 -7.23 1 97.75 143 LYS A CA 1
ATOM 1078 C C . LYS A 1 143 ? -11.203 -20.875 -5.922 1 97.75 143 LYS A C 1
ATOM 1080 O O . LYS A 1 143 ? -12.109 -21.031 -5.102 1 97.75 143 LYS A O 1
ATOM 1085 N N . PRO A 1 144 ? -10.188 -20 -5.656 1 98.12 144 PRO A N 1
ATOM 1086 C CA . PRO A 1 144 ? -10.219 -19.25 -4.398 1 98.12 144 PRO A CA 1
ATOM 1087 C C . PRO A 1 144 ? -11.484 -18.422 -4.238 1 98.12 144 PRO A C 1
ATOM 1089 O O . PRO A 1 144 ? -12.062 -18.359 -3.148 1 98.12 144 PRO A O 1
ATOM 1092 N N . PHE A 1 145 ? -11.969 -17.828 -5.309 1 97.44 145 PHE A N 1
ATOM 1093 C CA . PHE A 1 145 ? -13.172 -17 -5.262 1 97.44 145 PHE A CA 1
ATOM 1094 C C . PHE A 1 145 ? -14.414 -17.859 -5.062 1 97.44 145 PHE A C 1
ATOM 1096 O O . PHE A 1 145 ? -15.352 -17.438 -4.379 1 97.44 145 PHE A O 1
ATOM 1103 N N . GLU A 1 146 ? -14.43 -18.984 -5.684 1 97.38 146 GLU A N 1
ATOM 1104 C CA . GLU A 1 146 ? -15.539 -19.906 -5.492 1 97.38 146 GLU A CA 1
ATOM 1105 C C . GLU A 1 146 ? -15.648 -20.344 -4.035 1 97.38 146 GLU A C 1
ATOM 1107 O O . GLU A 1 146 ? -16.734 -20.375 -3.467 1 97.38 146 GLU A O 1
ATOM 1112 N N . LEU A 1 147 ? -14.539 -20.703 -3.482 1 97.5 147 LEU A N 1
ATOM 1113 C CA . LEU A 1 147 ? -14.5 -21.094 -2.076 1 97.5 147 LEU A CA 1
ATOM 1114 C C . LEU A 1 147 ? -14.961 -19.953 -1.183 1 97.5 147 LEU A C 1
ATOM 1116 O O . LEU A 1 147 ? -15.719 -20.156 -0.229 1 97.5 147 LEU A O 1
ATOM 1120 N N . TRP A 1 148 ? -14.547 -18.75 -1.506 1 96.5 148 TRP A N 1
ATOM 1121 C CA . TRP A 1 148 ? -14.922 -17.578 -0.729 1 96.5 148 TRP A CA 1
ATOM 1122 C C . TRP A 1 148 ? -16.422 -17.359 -0.769 1 96.5 148 TRP A C 1
ATOM 1124 O O . TRP A 1 148 ? -17.062 -17.141 0.271 1 96.5 148 TRP A O 1
ATOM 1134 N N . ASN A 1 149 ? -16.938 -17.406 -1.929 1 95.38 149 ASN A N 1
ATOM 1135 C CA . ASN A 1 149 ? -18.375 -17.156 -2.123 1 95.38 149 ASN A CA 1
ATOM 1136 C C . ASN A 1 149 ? -19.219 -18.203 -1.415 1 95.38 149 ASN A C 1
ATOM 1138 O O . ASN A 1 149 ? -20.312 -17.906 -0.945 1 95.38 149 ASN A O 1
ATOM 1142 N N . ALA A 1 150 ? -18.656 -19.375 -1.279 1 95.75 150 ALA A N 1
ATOM 1143 C CA . ALA A 1 150 ? -19.391 -20.484 -0.679 1 95.75 150 ALA A CA 1
ATOM 1144 C C . ALA A 1 150 ? -19.219 -20.5 0.837 1 95.75 150 ALA A C 1
ATOM 1146 O O . ALA A 1 150 ? -19.953 -21.203 1.543 1 95.75 150 ALA A O 1
ATOM 1147 N N . LYS A 1 151 ? -18.297 -19.781 1.328 1 94.69 151 LYS A N 1
ATOM 1148 C CA . LYS A 1 151 ? -17.984 -19.812 2.754 1 94.69 151 LYS A CA 1
ATOM 1149 C C . LYS A 1 151 ? -19.031 -19.062 3.564 1 94.69 151 LYS A C 1
ATOM 1151 O O . LYS A 1 151 ? -19.219 -17.859 3.385 1 94.69 151 LYS A O 1
ATOM 1156 N N . PRO A 1 152 ? -19.734 -19.688 4.453 1 92.5 152 PRO A N 1
ATOM 1157 C CA . PRO A 1 152 ? -20.859 -19.047 5.145 1 92.5 152 PRO A CA 1
ATOM 1158 C C . PRO A 1 152 ? -20.422 -18.078 6.227 1 92.5 152 PRO A C 1
ATOM 1160 O O . PRO A 1 152 ? -21.125 -17.109 6.539 1 92.5 152 PRO A O 1
ATOM 1163 N N . ASP A 1 153 ? -19.25 -18.312 6.812 1 93 153 ASP A N 1
ATOM 1164 C CA . ASP A 1 153 ? -18.828 -17.484 7.938 1 93 153 ASP A CA 1
ATOM 1165 C C . ASP A 1 153 ? -17.719 -16.516 7.52 1 93 153 ASP A C 1
ATOM 1167 O O . ASP A 1 153 ? -16.938 -16.062 8.352 1 93 153 ASP A O 1
ATOM 1171 N N . LYS A 1 154 ? -17.719 -16.172 6.258 1 89.5 154 LYS A N 1
ATOM 1172 C CA . LYS A 1 154 ? -16.703 -15.25 5.789 1 89.5 154 LYS A CA 1
ATOM 1173 C C . LYS A 1 154 ? -16.906 -13.859 6.371 1 89.5 154 LYS A C 1
ATOM 1175 O O . LYS A 1 154 ? -18.047 -13.453 6.637 1 89.5 154 LYS A O 1
ATOM 1180 N N . ILE A 1 155 ? -15.836 -13.156 6.605 1 88.62 155 ILE A N 1
ATOM 1181 C CA . ILE A 1 155 ? -15.859 -11.766 7.039 1 88.62 155 ILE A CA 1
ATOM 1182 C C . ILE A 1 155 ? -15.711 -10.844 5.828 1 88.62 155 ILE A C 1
ATOM 1184 O O . ILE A 1 155 ? -14.68 -10.852 5.156 1 88.62 155 ILE A O 1
ATOM 1188 N N . LEU A 1 156 ? -16.734 -10.039 5.543 1 84.25 156 LEU A N 1
ATOM 1189 C CA . LEU A 1 156 ? -16.688 -9.109 4.414 1 84.25 156 LEU A CA 1
ATOM 1190 C C . LEU A 1 156 ? -15.914 -7.848 4.773 1 84.25 156 LEU A C 1
ATOM 1192 O O . LEU A 1 156 ? -16.016 -7.348 5.895 1 84.25 156 LEU A O 1
ATOM 1196 N N . TYR A 1 157 ? -15.172 -7.418 3.85 1 84.5 157 TYR A N 1
ATOM 1197 C CA . TYR A 1 157 ? -14.422 -6.18 4.035 1 84.5 157 TYR A CA 1
ATOM 1198 C C . TYR A 1 157 ? -14.195 -5.477 2.703 1 84.5 157 TYR A C 1
ATOM 1200 O O . TYR A 1 157 ? -14.234 -6.109 1.646 1 84.5 157 TYR A O 1
ATOM 1208 N N . MET B 1 1 ? 12.727 -28.359 -12.695 1 71 1 MET B N 1
ATOM 1209 C CA . MET B 1 1 ? 12.742 -26.953 -12.32 1 71 1 MET B CA 1
ATOM 1210 C C . MET B 1 1 ? 11.344 -26.344 -12.422 1 71 1 MET B C 1
ATOM 1212 O O . MET B 1 1 ? 10.625 -26.594 -13.383 1 71 1 MET B O 1
ATOM 1216 N N . ASN B 1 2 ? 10.914 -25.719 -11.359 1 87.5 2 ASN B N 1
ATOM 1217 C CA . ASN B 1 2 ? 9.555 -25.188 -11.391 1 87.5 2 ASN B CA 1
ATOM 1218 C C . ASN B 1 2 ? 9.391 -24.125 -12.477 1 87.5 2 ASN B C 1
ATOM 1220 O O . ASN B 1 2 ? 10.281 -23.297 -12.672 1 87.5 2 ASN B O 1
ATOM 1224 N N . THR B 1 3 ? 8.336 -24.234 -13.156 1 93.38 3 THR B N 1
ATOM 1225 C CA . THR B 1 3 ? 7.977 -23.25 -14.18 1 93.38 3 THR B CA 1
ATOM 1226 C C . THR B 1 3 ? 7.203 -22.094 -13.555 1 93.38 3 THR B C 1
ATOM 1228 O O . THR B 1 3 ? 6.871 -22.125 -12.375 1 93.38 3 THR B O 1
ATOM 1231 N N . HIS B 1 4 ? 6.988 -21.094 -14.367 1 97.56 4 HIS B N 1
ATOM 1232 C CA . HIS B 1 4 ? 6.125 -20 -13.945 1 97.56 4 HIS B CA 1
ATOM 1233 C C . HIS B 1 4 ? 4.73 -20.5 -13.586 1 97.56 4 HIS B C 1
ATOM 1235 O O . HIS B 1 4 ? 4.137 -20.062 -12.602 1 97.56 4 HIS B O 1
ATOM 1241 N N . SER B 1 5 ? 4.27 -21.438 -14.398 1 97.5 5 SER B N 1
ATOM 1242 C CA . SER B 1 5 ? 2.961 -22.031 -14.164 1 97.5 5 SER B CA 1
ATOM 1243 C C . SER B 1 5 ? 2.914 -22.75 -12.82 1 97.5 5 SER B C 1
ATOM 1245 O O . SER B 1 5 ? 1.919 -22.656 -12.094 1 97.5 5 SER B O 1
ATOM 1247 N N . ASP B 1 6 ? 3.959 -23.438 -12.484 1 98.19 6 ASP B N 1
ATOM 1248 C CA . ASP B 1 6 ? 4.02 -24.156 -11.211 1 98.19 6 ASP B CA 1
ATOM 1249 C C . ASP B 1 6 ? 3.943 -23.188 -10.031 1 98.19 6 ASP B C 1
ATOM 1251 O O . ASP B 1 6 ? 3.209 -23.438 -9.07 1 98.19 6 ASP B O 1
ATOM 1255 N N . TYR B 1 7 ? 4.754 -22.125 -10.047 1 98.56 7 TYR B N 1
ATOM 1256 C CA . TYR B 1 7 ? 4.75 -21.141 -8.977 1 98.56 7 TYR B CA 1
ATOM 1257 C C . TYR B 1 7 ? 3.385 -20.469 -8.852 1 98.56 7 TYR B C 1
ATOM 1259 O O . TYR B 1 7 ? 2.889 -20.266 -7.742 1 98.56 7 TYR B O 1
ATOM 1267 N N . LEU B 1 8 ? 2.793 -20.156 -10.023 1 98.62 8 LEU B N 1
ATOM 1268 C CA . LEU B 1 8 ? 1.489 -19.5 -10.008 1 98.62 8 LEU B CA 1
ATOM 1269 C C . LEU B 1 8 ? 0.427 -20.422 -9.414 1 98.62 8 LEU B C 1
ATOM 1271 O O . LEU B 1 8 ? -0.437 -19.969 -8.656 1 98.62 8 LEU B O 1
ATOM 1275 N N . GLN B 1 9 ? 0.498 -21.672 -9.742 1 98.5 9 GLN B N 1
ATOM 1276 C CA . GLN B 1 9 ? -0.42 -22.641 -9.156 1 98.5 9 GLN B CA 1
ATOM 1277 C C . GLN B 1 9 ? -0.292 -22.672 -7.633 1 98.5 9 GLN B C 1
ATOM 1279 O O . GLN B 1 9 ? -1.293 -22.781 -6.922 1 98.5 9 GLN B O 1
ATOM 1284 N N . GLN B 1 10 ? 0.892 -22.578 -7.152 1 98.62 10 GLN B N 1
ATOM 1285 C CA . GLN B 1 10 ? 1.109 -22.547 -5.707 1 98.62 10 GLN B CA 1
ATOM 1286 C C . GLN B 1 10 ? 0.49 -21.312 -5.074 1 98.62 10 GLN B C 1
ATOM 1288 O O . GLN B 1 10 ? -0.04 -21.375 -3.965 1 98.62 10 GLN B O 1
ATOM 1293 N N . ALA B 1 11 ? 0.557 -20.172 -5.727 1 98.81 11 ALA B N 1
ATOM 1294 C CA . ALA B 1 11 ? -0.097 -18.953 -5.234 1 98.81 11 ALA B CA 1
ATOM 1295 C C . ALA B 1 11 ? -1.61 -19.141 -5.172 1 98.81 11 ALA B C 1
ATOM 1297 O O . ALA B 1 11 ? -2.256 -18.719 -4.211 1 98.81 11 ALA B O 1
ATOM 1298 N N . ILE B 1 12 ? -2.172 -19.781 -6.188 1 98.81 12 ILE B N 1
ATOM 1299 C CA . ILE B 1 12 ? -3.604 -20.047 -6.234 1 98.81 12 ILE B CA 1
ATOM 1300 C C . ILE B 1 12 ? -3.99 -20.984 -5.086 1 98.81 12 ILE B C 1
ATOM 1302 O O . ILE B 1 12 ? -4.984 -20.75 -4.395 1 98.81 12 ILE B O 1
ATOM 1306 N N . ASP B 1 13 ? -3.176 -22.031 -4.895 1 98.81 13 ASP B N 1
ATOM 1307 C CA . ASP B 1 13 ? -3.426 -22.969 -3.803 1 98.81 13 ASP B CA 1
ATOM 1308 C C . ASP B 1 13 ? -3.383 -22.25 -2.451 1 98.81 13 ASP B C 1
ATOM 1310 O O . ASP B 1 13 ? -4.199 -22.531 -1.572 1 98.81 13 ASP B O 1
ATOM 1314 N N . LEU B 1 14 ? -2.461 -21.406 -2.307 1 98.75 14 LEU B N 1
ATOM 1315 C CA . LEU B 1 14 ? -2.332 -20.625 -1.079 1 98.75 14 LEU B CA 1
ATOM 1316 C C . LEU B 1 14 ? -3.574 -19.766 -0.846 1 98.75 14 LEU B C 1
ATOM 1318 O O . LEU B 1 14 ? -4.059 -19.672 0.283 1 98.75 14 LEU B O 1
ATOM 1322 N N . ALA B 1 15 ? -4.074 -19.125 -1.852 1 98.75 15 ALA B N 1
ATOM 1323 C CA . ALA B 1 15 ? -5.293 -18.328 -1.767 1 98.75 15 ALA B CA 1
ATOM 1324 C C . ALA B 1 15 ? -6.477 -19.172 -1.305 1 98.75 15 ALA B C 1
ATOM 1326 O O . ALA B 1 15 ? -7.254 -18.75 -0.446 1 98.75 15 ALA B O 1
ATOM 1327 N N . ALA B 1 16 ? -6.574 -20.328 -1.908 1 98.56 16 ALA B N 1
ATOM 1328 C CA . ALA B 1 16 ? -7.652 -21.234 -1.543 1 98.56 16 ALA B CA 1
ATOM 1329 C C . ALA B 1 16 ? -7.535 -21.672 -0.084 1 98.56 16 ALA B C 1
ATOM 1331 O O . ALA B 1 16 ? -8.523 -21.641 0.657 1 98.56 16 ALA B O 1
ATOM 1332 N N . GLU B 1 17 ? -6.363 -22.047 0.295 1 98.31 17 GLU B N 1
ATOM 1333 C CA . GLU B 1 17 ? -6.105 -22.469 1.67 1 98.31 17 GLU B CA 1
ATOM 1334 C C . GLU B 1 17 ? -6.41 -21.344 2.656 1 98.31 17 GLU B C 1
ATOM 1336 O O . GLU B 1 17 ? -6.883 -21.594 3.766 1 98.31 17 GLU B O 1
ATOM 1341 N N . ASN B 1 18 ? -6.098 -20.125 2.256 1 98.12 18 ASN B N 1
ATOM 1342 C CA . ASN B 1 18 ? -6.344 -18.969 3.104 1 98.12 18 ASN B CA 1
ATOM 1343 C C 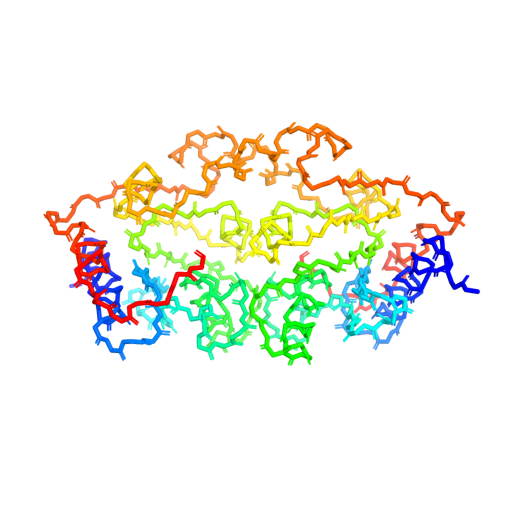. ASN B 1 18 ? -7.824 -18.828 3.451 1 98.12 18 ASN B C 1
ATOM 1345 O O . ASN B 1 18 ? -8.172 -18.5 4.586 1 98.12 18 ASN B O 1
ATOM 1349 N N . VAL B 1 19 ? -8.695 -19.109 2.523 1 97.44 19 VAL B N 1
ATOM 1350 C CA . VAL B 1 19 ? -10.141 -19.062 2.723 1 97.44 19 VAL B CA 1
ATOM 1351 C C . VAL B 1 19 ? -10.57 -20.219 3.619 1 97.44 19 VAL B C 1
ATOM 1353 O O . VAL B 1 19 ? -11.281 -20.031 4.609 1 97.44 19 VAL B O 1
ATOM 1356 N N . GLU B 1 20 ? -10.062 -21.344 3.283 1 97.12 20 GLU B N 1
ATOM 1357 C CA . GLU B 1 20 ? -10.477 -22.562 3.979 1 97.12 20 GLU B CA 1
ATOM 1358 C C . GLU B 1 20 ? -10.094 -22.516 5.453 1 97.12 20 GLU B C 1
ATOM 1360 O O . GLU B 1 20 ? -10.844 -22.984 6.312 1 97.12 20 GLU B O 1
ATOM 1365 N N . SER B 1 21 ? -8.977 -21.969 5.762 1 96.06 21 SER B N 1
ATOM 1366 C CA . SER B 1 21 ? -8.477 -21.922 7.129 1 96.06 21 SER B CA 1
ATOM 1367 C C . SER B 1 21 ? -9.102 -20.766 7.91 1 96.06 21 SER B C 1
ATOM 1369 O O . SER B 1 21 ? -8.977 -20.703 9.133 1 96.06 21 SER B O 1
ATOM 1371 N N . GLY B 1 22 ? -9.719 -19.844 7.176 1 94.88 22 GLY B N 1
ATOM 1372 C CA . GLY B 1 22 ? -10.367 -18.703 7.824 1 94.88 22 GLY B CA 1
ATOM 1373 C C . GLY B 1 22 ? -9.406 -17.594 8.172 1 94.88 22 GLY B C 1
ATOM 1374 O O . GLY B 1 22 ? -9.734 -16.703 8.969 1 94.88 22 GLY B O 1
ATOM 1375 N N . GLN B 1 23 ? -8.266 -17.562 7.598 1 94.12 23 GLN B N 1
ATOM 1376 C CA . GLN B 1 23 ? -7.23 -16.578 7.926 1 94.12 23 GLN B CA 1
ATOM 1377 C C . GLN B 1 23 ? -7.508 -15.242 7.254 1 94.12 23 GLN B C 1
ATOM 1379 O O . GLN B 1 23 ? -7.043 -14.203 7.723 1 94.12 23 GLN B O 1
ATOM 1384 N N . GLY B 1 24 ? -8.25 -15.375 6.117 1 95.62 24 GLY B N 1
ATOM 1385 C CA . GLY B 1 24 ? -8.523 -14.125 5.426 1 95.62 24 GLY B CA 1
ATOM 1386 C C . GLY B 1 24 ? -9.164 -14.32 4.066 1 95.62 24 GLY B C 1
ATOM 1387 O O . GLY B 1 24 ? -9.789 -15.352 3.812 1 95.62 24 GLY B O 1
ATOM 1388 N N . GLY B 1 25 ? -9.086 -13.312 3.201 1 95.88 25 GLY B N 1
ATOM 1389 C CA . GLY B 1 25 ? -9.719 -13.312 1.891 1 95.88 25 GLY B CA 1
ATOM 1390 C C . GLY B 1 25 ? -9.039 -14.234 0.898 1 95.88 25 GLY B C 1
ATOM 1391 O O . GLY B 1 25 ? -8.008 -14.836 1.207 1 95.88 25 GLY B O 1
ATOM 1392 N N . PRO B 1 26 ? -9.594 -14.336 -0.305 1 98.12 26 PRO B N 1
ATOM 1393 C CA . PRO B 1 26 ? -9.219 -15.344 -1.296 1 98.12 26 PRO B CA 1
ATOM 1394 C C . PRO B 1 26 ? -8.055 -14.891 -2.182 1 98.12 26 PRO B C 1
ATOM 1396 O O . PRO B 1 26 ? -8.172 -14.898 -3.41 1 98.12 26 PRO B O 1
ATOM 1399 N N . TYR B 1 27 ? -6.977 -14.562 -1.604 1 98.62 27 TYR B N 1
ATOM 1400 C CA . TYR B 1 27 ? -5.801 -14.094 -2.328 1 98.62 27 TYR B CA 1
ATOM 1401 C C . TYR B 1 27 ? -4.531 -14.75 -1.796 1 98.62 27 TYR B C 1
ATOM 1403 O O . TYR B 1 27 ? -4.418 -15.016 -0.596 1 98.62 27 TYR B O 1
ATOM 1411 N N . GLY B 1 28 ? -3.635 -15.008 -2.617 1 98.88 28 GLY B N 1
ATOM 1412 C CA . GLY B 1 28 ? -2.326 -15.562 -2.311 1 98.88 28 GLY B CA 1
ATOM 1413 C C . GLY B 1 28 ? -1.23 -15.055 -3.227 1 98.88 28 GLY B C 1
ATOM 1414 O O . GLY B 1 28 ? -1.48 -14.75 -4.395 1 98.88 28 GLY B O 1
ATOM 1415 N N . ALA B 1 29 ? 0.004 -14.984 -2.666 1 98.94 29 ALA B N 1
ATOM 1416 C CA . ALA B 1 29 ? 1.155 -14.5 -3.422 1 98.94 29 ALA B CA 1
ATOM 1417 C C . ALA B 1 29 ? 2.447 -15.148 -2.93 1 98.94 29 ALA B C 1
ATOM 1419 O O . ALA B 1 29 ? 2.561 -15.508 -1.756 1 98.94 29 ALA B O 1
ATOM 1420 N N . LEU B 1 30 ? 3.416 -15.258 -3.742 1 98.62 30 LEU B N 1
ATOM 1421 C CA . LEU B 1 30 ? 4.75 -15.695 -3.342 1 98.62 30 LEU B CA 1
ATOM 1422 C C . LEU B 1 30 ? 5.82 -14.992 -4.164 1 98.62 30 LEU B C 1
ATOM 1424 O O . LEU B 1 30 ? 5.547 -14.5 -5.262 1 98.62 30 LEU B O 1
ATOM 1428 N N . ILE B 1 31 ? 6.918 -14.875 -3.705 1 98.94 31 ILE B N 1
ATOM 1429 C CA . ILE B 1 31 ? 8.07 -14.234 -4.34 1 98.94 31 ILE B CA 1
ATOM 1430 C C . ILE B 1 31 ? 9.195 -15.25 -4.496 1 98.94 31 ILE B C 1
ATOM 1432 O O . ILE B 1 31 ? 9.539 -15.961 -3.545 1 98.94 31 ILE B O 1
ATOM 1436 N N . VAL B 1 32 ? 9.742 -15.328 -5.695 1 98.88 32 VAL B N 1
ATOM 1437 C CA . VAL B 1 32 ? 10.773 -16.297 -6.051 1 98.88 32 VAL B CA 1
ATOM 1438 C C . VAL B 1 32 ? 12.055 -15.555 -6.457 1 98.88 32 VAL B C 1
ATOM 1440 O O . VAL B 1 32 ? 11.992 -14.547 -7.164 1 98.88 32 VAL B O 1
ATOM 1443 N N . LYS B 1 33 ? 13.18 -15.977 -6 1 98.5 33 LYS B N 1
ATOM 1444 C CA . LYS B 1 33 ? 14.5 -15.523 -6.414 1 98.5 33 LYS B CA 1
ATOM 1445 C C . LYS B 1 33 ? 15.391 -16.703 -6.793 1 98.5 33 LYS B C 1
ATOM 1447 O O . LYS B 1 33 ? 15.578 -17.625 -5.996 1 98.5 33 LYS B O 1
ATOM 1452 N N . GLU B 1 34 ? 15.836 -16.672 -7.984 1 97.12 34 GLU B N 1
ATOM 1453 C CA . GLU B 1 34 ? 16.75 -17.703 -8.453 1 97.12 34 GLU B CA 1
ATOM 1454 C C . GLU B 1 34 ? 16.188 -19.109 -8.211 1 97.12 34 GLU B C 1
ATOM 1456 O O . GLU B 1 34 ? 16.875 -19.984 -7.68 1 97.12 34 GLU B O 1
ATOM 1461 N N . GLY B 1 35 ? 14.938 -19.219 -8.461 1 97.19 35 GLY B N 1
ATOM 1462 C CA . GLY B 1 35 ? 14.289 -20.531 -8.453 1 97.19 35 GLY B CA 1
ATOM 1463 C C . GLY B 1 35 ? 13.859 -20.969 -7.066 1 97.19 35 GLY B C 1
ATOM 1464 O O . GLY B 1 35 ? 13.312 -22.062 -6.895 1 97.19 35 GLY B O 1
ATOM 1465 N N . LYS B 1 36 ? 14.016 -20.094 -6.094 1 97.88 36 LYS B N 1
ATOM 1466 C CA . LYS B 1 36 ? 13.633 -20.422 -4.723 1 97.88 36 LYS B CA 1
ATOM 1467 C C . LYS B 1 36 ? 12.539 -19.484 -4.219 1 97.88 36 LYS B C 1
ATOM 1469 O O . LYS B 1 36 ? 12.609 -18.266 -4.418 1 97.88 36 LYS B O 1
ATOM 1474 N N . ILE B 1 37 ? 11.555 -20.109 -3.621 1 98.62 37 ILE B N 1
ATOM 1475 C CA . ILE B 1 37 ? 10.539 -19.297 -2.963 1 98.62 37 ILE B CA 1
ATOM 1476 C C . ILE B 1 37 ? 11.117 -18.672 -1.692 1 98.62 37 ILE B C 1
ATOM 1478 O O . ILE B 1 37 ? 11.508 -19.391 -0.766 1 98.62 37 ILE B O 1
ATOM 1482 N N . ILE B 1 38 ? 11.109 -17.375 -1.615 1 98.56 38 ILE B N 1
ATOM 1483 C CA . ILE B 1 38 ? 11.727 -16.766 -0.45 1 98.56 38 ILE B CA 1
ATOM 1484 C C . ILE B 1 38 ? 10.648 -16.172 0.46 1 98.56 38 ILE B C 1
ATOM 1486 O O . ILE B 1 38 ? 10.93 -15.812 1.607 1 98.56 38 ILE B O 1
ATOM 1490 N N . ALA B 1 39 ? 9.406 -16.047 -0.012 1 98.88 39 ALA B N 1
ATOM 1491 C CA . ALA B 1 39 ? 8.273 -15.602 0.788 1 98.88 39 ALA B CA 1
ATOM 1492 C C . ALA B 1 39 ? 6.949 -16.031 0.16 1 98.88 39 ALA B C 1
ATOM 1494 O O . ALA B 1 39 ? 6.852 -16.172 -1.062 1 98.88 39 ALA B O 1
ATOM 1495 N N . ALA B 1 40 ? 6.031 -16.25 0.923 1 98.88 40 ALA B N 1
ATOM 1496 C CA . ALA B 1 40 ? 4.664 -16.578 0.531 1 98.88 40 ALA B CA 1
ATOM 1497 C C . ALA B 1 40 ? 3.666 -16.156 1.604 1 98.88 40 ALA B C 1
ATOM 1499 O O . ALA B 1 40 ? 3.932 -16.297 2.799 1 98.88 40 ALA B O 1
ATOM 1500 N N . SER B 1 41 ? 2.572 -15.633 1.183 1 98.81 41 SER B N 1
ATOM 1501 C CA . SER B 1 41 ? 1.571 -15.211 2.154 1 98.81 41 SER B CA 1
ATOM 1502 C C . SER B 1 41 ? 0.191 -15.094 1.515 1 98.81 41 SER B C 1
ATOM 1504 O O . SER B 1 41 ? 0.077 -14.82 0.32 1 98.81 41 SER B O 1
ATOM 1506 N N . GLY B 1 42 ? -0.828 -15.359 2.291 1 98.69 42 GLY B N 1
ATOM 1507 C CA . GLY B 1 42 ? -2.191 -14.992 1.945 1 98.69 42 GLY B CA 1
ATOM 1508 C C . GLY B 1 42 ? -2.584 -13.617 2.459 1 98.69 42 GLY B C 1
ATOM 1509 O O . GLY B 1 42 ? -1.782 -12.938 3.105 1 98.69 42 GLY B O 1
ATOM 1510 N N . ASN B 1 43 ? -3.777 -13.242 2.008 1 98.31 43 ASN B N 1
ATOM 1511 C CA . ASN B 1 43 ? -4.383 -12.031 2.545 1 98.31 43 ASN B CA 1
ATOM 1512 C C . ASN B 1 43 ? -4.617 -12.141 4.051 1 98.31 43 ASN B C 1
ATOM 1514 O O . ASN B 1 43 ? -5.121 -13.156 4.531 1 98.31 43 ASN B O 1
ATOM 1518 N N . GLN B 1 44 ? -4.281 -11.055 4.801 1 98.19 44 GLN B N 1
ATOM 1519 C CA . GLN B 1 44 ? -4.391 -11.117 6.254 1 98.19 44 GLN B CA 1
ATOM 1520 C C . GLN B 1 44 ? -5.07 -9.867 6.805 1 98.19 44 GLN B C 1
ATOM 1522 O O . GLN B 1 44 ? -4.848 -9.484 7.957 1 98.19 44 GLN B O 1
ATOM 1527 N N . VAL B 1 45 ? -5.859 -9.195 6.062 1 98 45 VAL B N 1
ATOM 1528 C CA . VAL B 1 45 ? -6.461 -7.91 6.398 1 98 45 VAL B CA 1
ATOM 1529 C C . VAL B 1 45 ? -7.25 -8.031 7.699 1 98 45 VAL B C 1
ATOM 1531 O O . VAL B 1 45 ? -7.004 -7.289 8.656 1 98 45 VAL B O 1
ATOM 1534 N N . THR B 1 46 ? -8.148 -8.984 7.801 1 96.5 46 THR B N 1
ATOM 1535 C CA . THR B 1 46 ? -9.047 -9.078 8.945 1 96.5 46 THR B CA 1
ATOM 1536 C C . THR B 1 46 ? -8.312 -9.633 10.164 1 96.5 46 THR B C 1
ATOM 1538 O O . THR B 1 46 ? -8.484 -9.133 11.281 1 96.5 46 THR B O 1
ATOM 1541 N N . GLY B 1 47 ? -7.469 -10.602 9.953 1 95.75 47 GLY B N 1
ATOM 1542 C CA . GLY B 1 47 ? -6.754 -11.211 11.062 1 95.75 47 GLY B CA 1
ATOM 1543 C C . GLY B 1 47 ? -5.762 -10.273 11.719 1 95.75 47 GLY B C 1
ATOM 1544 O O . GLY B 1 47 ? -5.543 -10.344 12.93 1 95.75 47 GLY B O 1
ATOM 1545 N N . ARG B 1 48 ? -5.184 -9.297 10.984 1 97.5 48 ARG B N 1
ATOM 1546 C CA . ARG B 1 48 ? -4.152 -8.406 11.508 1 97.5 48 ARG B CA 1
ATOM 1547 C C . ARG B 1 48 ? -4.715 -7.016 11.789 1 97.5 48 ARG B C 1
ATOM 1549 O O . ARG B 1 48 ? -3.994 -6.133 12.25 1 97.5 48 ARG B O 1
ATOM 1556 N N . LEU B 1 49 ? -5.984 -6.844 11.477 1 98 49 LEU B N 1
ATOM 1557 C CA . LEU B 1 49 ? -6.582 -5.516 11.547 1 98 49 LEU B CA 1
ATOM 1558 C C . LEU B 1 49 ? -5.75 -4.5 10.773 1 98 49 LEU B C 1
ATOM 1560 O O . LEU B 1 49 ? -5.387 -3.449 11.312 1 98 49 LEU B O 1
ATOM 1564 N N . ASP B 1 50 ? -5.387 -4.828 9.586 1 98.69 50 ASP B N 1
ATOM 1565 C CA . ASP B 1 50 ? -4.523 -4.039 8.719 1 98.69 50 ASP B CA 1
ATOM 1566 C C . ASP B 1 50 ? -5.047 -4.027 7.285 1 98.69 50 ASP B C 1
ATOM 1568 O O . ASP B 1 50 ? -4.855 -4.992 6.539 1 98.69 50 ASP B O 1
ATOM 1572 N N . PRO B 1 51 ? -5.672 -2.941 6.863 1 98.38 51 PRO B N 1
ATOM 1573 C CA . PRO B 1 51 ? -6.246 -2.893 5.516 1 98.38 51 PRO B CA 1
ATOM 1574 C C . PRO B 1 51 ? -5.191 -2.994 4.418 1 98.38 51 PRO B C 1
ATOM 1576 O O . PRO B 1 51 ? -5.527 -3.16 3.244 1 98.38 51 PRO B O 1
ATOM 1579 N N . THR B 1 52 ? -3.877 -2.928 4.773 1 98.62 52 THR B N 1
ATOM 1580 C CA . THR B 1 52 ? -2.816 -2.998 3.775 1 98.62 52 THR B CA 1
ATOM 1581 C C . THR B 1 52 ? -2.252 -4.414 3.684 1 98.62 52 THR B C 1
ATOM 1583 O O . THR B 1 52 ? -1.421 -4.699 2.818 1 98.62 52 THR B O 1
ATOM 1586 N N . ALA B 1 53 ? -2.752 -5.293 4.488 1 98.69 53 ALA B N 1
ATOM 1587 C CA . ALA B 1 53 ? -2.182 -6.637 4.559 1 98.69 53 ALA B CA 1
ATOM 1588 C C . ALA B 1 53 ? -2.73 -7.527 3.447 1 98.69 53 ALA B C 1
ATOM 1590 O O . ALA B 1 53 ? -3.217 -8.625 3.707 1 98.69 53 ALA B O 1
ATOM 1591 N N . HIS B 1 54 ? -2.688 -7.047 2.238 1 98.75 54 HIS B N 1
ATOM 1592 C CA . HIS B 1 54 ? -2.949 -7.875 1.066 1 98.75 54 HIS B CA 1
ATOM 1593 C C . HIS B 1 54 ? -1.863 -8.93 0.881 1 98.75 54 HIS B C 1
ATOM 1595 O O . HIS B 1 54 ? -0.754 -8.781 1.398 1 98.75 54 HIS B O 1
ATOM 1601 N N . ALA B 1 55 ? -2.184 -9.953 0.145 1 98.88 55 ALA B N 1
ATOM 1602 C CA . ALA B 1 55 ? -1.255 -11.062 -0.058 1 98.88 55 ALA B CA 1
ATOM 1603 C C . ALA B 1 55 ? 0.067 -10.57 -0.642 1 98.88 55 ALA B C 1
ATOM 1605 O O . ALA B 1 55 ? 1.141 -10.961 -0.178 1 98.88 55 ALA B O 1
ATOM 1606 N N . GLU B 1 56 ? 0.052 -9.703 -1.699 1 98.88 56 GLU B N 1
ATOM 1607 C CA . GLU B 1 56 ? 1.252 -9.188 -2.354 1 98.88 56 GLU B CA 1
ATOM 1608 C C . GLU B 1 56 ? 2.094 -8.359 -1.388 1 98.88 56 GLU B C 1
ATOM 1610 O O . GLU B 1 56 ? 3.314 -8.523 -1.323 1 98.88 56 GLU B O 1
ATOM 1615 N N . VAL B 1 57 ? 1.438 -7.449 -0.661 1 98.88 57 VAL B N 1
ATOM 1616 C CA . VAL B 1 57 ? 2.125 -6.586 0.293 1 98.88 57 VAL B CA 1
ATOM 1617 C C . VAL B 1 57 ? 2.799 -7.434 1.369 1 98.88 57 VAL B C 1
ATOM 1619 O O . VAL B 1 57 ? 3.963 -7.211 1.705 1 98.88 57 VAL B O 1
ATOM 1622 N N . MET B 1 58 ? 2.098 -8.406 1.868 1 98.88 58 MET B N 1
ATOM 1623 C CA . MET B 1 58 ? 2.648 -9.281 2.893 1 98.88 58 MET B CA 1
ATOM 1624 C C . MET B 1 58 ? 3.846 -10.062 2.357 1 98.88 58 MET B C 1
ATOM 1626 O O . MET B 1 58 ? 4.867 -10.18 3.039 1 98.88 58 MET B O 1
ATOM 1630 N N . ALA B 1 59 ? 3.73 -10.633 1.207 1 98.94 59 ALA B N 1
ATOM 1631 C CA . ALA B 1 59 ? 4.836 -11.367 0.599 1 98.94 59 ALA B CA 1
ATOM 1632 C C . ALA B 1 59 ? 6.059 -10.469 0.422 1 98.94 59 ALA B C 1
ATOM 1634 O O . ALA B 1 59 ? 7.188 -10.891 0.676 1 98.94 59 ALA B O 1
ATOM 1635 N N . ILE B 1 60 ? 5.867 -9.242 -0.007 1 98.94 60 ILE B N 1
ATOM 1636 C CA . ILE B 1 60 ? 6.949 -8.281 -0.211 1 98.94 60 ILE B CA 1
ATOM 1637 C C . ILE B 1 60 ? 7.645 -8 1.119 1 98.94 60 ILE B C 1
ATOM 1639 O O . ILE B 1 60 ? 8.875 -8.062 1.208 1 98.94 60 ILE B O 1
ATOM 1643 N N . ARG B 1 61 ? 6.855 -7.734 2.158 1 98.81 61 ARG B N 1
ATOM 1644 C CA . ARG B 1 61 ? 7.426 -7.453 3.473 1 98.81 61 ARG B CA 1
ATOM 1645 C C . ARG B 1 61 ? 8.258 -8.633 3.973 1 98.81 61 ARG B C 1
ATOM 1647 O O . ARG B 1 61 ? 9.375 -8.445 4.457 1 98.81 61 ARG B O 1
ATOM 1654 N N . MET B 1 62 ? 7.754 -9.781 3.812 1 98.88 62 MET B N 1
ATOM 1655 C CA . MET B 1 62 ? 8.438 -10.992 4.266 1 98.88 62 MET B CA 1
ATOM 1656 C C . MET B 1 62 ? 9.719 -11.219 3.469 1 98.88 62 MET B C 1
ATOM 1658 O O . MET B 1 62 ? 10.758 -11.562 4.039 1 98.88 62 MET B O 1
ATOM 1662 N N . ALA B 1 63 ? 9.656 -11.062 2.174 1 98.94 63 ALA B N 1
ATOM 1663 C CA . ALA B 1 63 ? 10.828 -11.258 1.317 1 98.94 63 ALA B CA 1
ATOM 1664 C C . ALA B 1 63 ? 11.945 -10.281 1.676 1 98.94 63 ALA B C 1
ATOM 1666 O O . ALA B 1 63 ? 13.117 -10.648 1.686 1 98.94 63 ALA B O 1
ATOM 1667 N N . CYS B 1 64 ? 11.57 -9.039 1.932 1 98.88 64 CYS B N 1
ATOM 1668 C CA . CYS B 1 64 ? 12.547 -8.023 2.305 1 98.88 64 CYS B CA 1
ATOM 1669 C C . CYS B 1 64 ? 13.281 -8.422 3.58 1 98.88 64 CYS B C 1
ATOM 1671 O O . CYS B 1 64 ? 14.508 -8.266 3.668 1 98.88 64 CYS B O 1
ATOM 1673 N N . GLN B 1 65 ? 12.516 -8.953 4.523 1 98.69 65 GLN B N 1
ATOM 1674 C CA . GLN B 1 65 ? 13.148 -9.43 5.75 1 98.69 65 GLN B CA 1
ATOM 1675 C C . GLN B 1 65 ? 14.086 -10.602 5.461 1 98.69 65 GLN B C 1
ATOM 1677 O O . GLN B 1 65 ? 15.203 -10.656 5.992 1 98.69 65 GLN B O 1
ATOM 1682 N N . THR B 1 66 ? 13.625 -11.492 4.676 1 98.56 66 THR B N 1
ATOM 1683 C CA . THR B 1 66 ? 14.398 -12.68 4.332 1 98.56 66 THR B CA 1
ATOM 1684 C C . THR B 1 66 ? 15.719 -12.289 3.664 1 98.56 66 THR B C 1
ATOM 1686 O O . THR B 1 66 ? 16.766 -12.867 3.957 1 98.56 66 THR B O 1
ATOM 1689 N N . LEU B 1 67 ? 15.711 -11.289 2.818 1 98.31 67 LEU B N 1
ATOM 1690 C CA . LEU B 1 67 ? 16.875 -10.906 2.029 1 98.31 67 LEU B CA 1
ATOM 1691 C C . LEU B 1 67 ? 17.672 -9.805 2.73 1 98.31 67 LEU B C 1
ATOM 1693 O O . LEU B 1 67 ? 18.719 -9.391 2.248 1 98.31 67 LEU B O 1
ATOM 1697 N N . ASN B 1 68 ? 17.109 -9.344 3.85 1 98.38 68 ASN B N 1
ATOM 1698 C CA . ASN B 1 68 ? 17.734 -8.258 4.602 1 98.38 68 ASN B CA 1
ATOM 1699 C C . ASN B 1 68 ? 17.953 -7.023 3.73 1 98.38 68 ASN B C 1
ATOM 1701 O O . ASN B 1 68 ? 19.062 -6.492 3.674 1 98.38 68 ASN B O 1
ATOM 1705 N N . ASP B 1 69 ? 16.938 -6.656 3.041 1 97.69 69 ASP B N 1
ATOM 1706 C CA . ASP B 1 69 ? 16.953 -5.52 2.121 1 97.69 69 ASP B CA 1
ATOM 1707 C C . ASP B 1 69 ? 15.555 -4.938 1.944 1 97.69 69 ASP B C 1
ATOM 1709 O O . ASP B 1 69 ? 14.555 -5.629 2.152 1 97.69 69 ASP B O 1
ATOM 1713 N N . TYR B 1 70 ? 15.438 -3.678 1.614 1 97.31 70 TYR B N 1
ATOM 1714 C CA . TYR B 1 70 ? 14.141 -3.053 1.383 1 97.31 70 TYR B CA 1
ATOM 1715 C C . TYR B 1 70 ? 13.805 -3.023 -0.104 1 97.31 70 TYR B C 1
ATOM 1717 O O . TYR B 1 70 ? 12.805 -2.434 -0.509 1 97.31 70 TYR B O 1
ATOM 1725 N N . GLN B 1 71 ? 14.625 -3.596 -0.958 1 97.31 71 GLN B N 1
ATOM 1726 C CA . GLN B 1 71 ? 14.375 -3.76 -2.387 1 97.31 71 GLN B CA 1
ATOM 1727 C C . GLN B 1 71 ? 14.492 -5.223 -2.803 1 97.31 71 GLN B C 1
ATOM 1729 O O . GLN B 1 71 ? 15.234 -5.992 -2.184 1 97.31 71 GLN B O 1
ATOM 1734 N N . LEU B 1 72 ? 13.82 -5.605 -3.867 1 98.56 72 LEU B N 1
ATOM 1735 C CA . LEU B 1 72 ? 13.711 -7.004 -4.27 1 98.56 72 LEU B CA 1
ATOM 1736 C C . LEU B 1 72 ? 14.148 -7.188 -5.719 1 98.56 72 LEU B C 1
ATOM 1738 O O . LEU B 1 72 ? 13.57 -7.992 -6.453 1 98.56 72 LEU B O 1
ATOM 1742 N N . THR B 1 73 ? 15.109 -6.406 -6.129 1 97.88 73 THR B N 1
ATOM 1743 C CA . THR B 1 73 ? 15.672 -6.578 -7.465 1 97.88 73 THR B CA 1
ATOM 1744 C C . THR B 1 73 ? 16.062 -8.031 -7.707 1 97.88 73 THR B C 1
ATOM 1746 O O . THR B 1 73 ? 16.641 -8.68 -6.836 1 97.88 73 THR B O 1
ATOM 1749 N N . GLY B 1 74 ? 15.719 -8.594 -8.82 1 98.19 74 GLY B N 1
ATOM 1750 C CA . GLY B 1 74 ? 16.047 -9.969 -9.156 1 98.19 74 GLY B CA 1
ATOM 1751 C C . GLY B 1 74 ? 14.977 -10.961 -8.742 1 98.19 74 GLY B C 1
ATOM 1752 O O . GLY B 1 74 ? 15.125 -12.164 -8.961 1 98.19 74 GLY B O 1
ATOM 1753 N N . CYS B 1 75 ? 13.891 -10.453 -8.18 1 98.81 75 CYS B N 1
ATOM 1754 C CA . CYS B 1 75 ? 12.828 -11.336 -7.707 1 98.81 75 CYS B CA 1
ATOM 1755 C C . CYS B 1 75 ? 11.602 -11.234 -8.602 1 98.81 75 CYS B C 1
ATOM 1757 O O . CYS B 1 75 ? 11.352 -10.195 -9.211 1 98.81 75 CYS B O 1
ATOM 1759 N N . THR B 1 76 ? 10.836 -12.305 -8.664 1 98.88 76 THR B N 1
ATOM 1760 C CA . THR B 1 76 ? 9.578 -12.375 -9.391 1 98.88 76 THR B CA 1
ATOM 1761 C C . THR B 1 76 ? 8.422 -12.641 -8.43 1 98.88 76 THR B C 1
ATOM 1763 O O . THR B 1 76 ? 8.523 -13.484 -7.543 1 98.88 76 THR B O 1
ATOM 1766 N N . LEU B 1 77 ? 7.359 -11.922 -8.648 1 98.94 77 LEU B N 1
ATOM 1767 C CA . LEU B 1 77 ? 6.141 -12.102 -7.867 1 98.94 77 LEU B CA 1
ATOM 1768 C C . LEU B 1 77 ? 5.125 -12.938 -8.633 1 98.94 77 LEU B C 1
ATOM 1770 O O . LEU B 1 77 ? 4.883 -12.703 -9.812 1 98.94 77 LEU B O 1
ATOM 1774 N N . TYR B 1 78 ? 4.578 -13.914 -8.016 1 98.94 78 TYR B N 1
ATOM 1775 C CA . TYR B 1 78 ? 3.428 -14.688 -8.477 1 98.94 78 TYR B CA 1
ATOM 1776 C C . TYR B 1 78 ? 2.221 -14.461 -7.574 1 98.94 78 TYR B C 1
ATOM 1778 O O . TYR B 1 78 ? 2.295 -14.672 -6.359 1 98.94 78 TYR B O 1
ATOM 1786 N N . THR B 1 79 ? 1.137 -14.047 -8.148 1 98.88 79 THR B N 1
ATOM 1787 C CA . THR B 1 79 ? -0.031 -13.711 -7.336 1 98.88 79 THR B CA 1
ATOM 1788 C C . THR B 1 79 ? -1.306 -14.25 -7.98 1 98.88 79 THR B C 1
ATOM 1790 O O . THR B 1 79 ? -1.415 -14.297 -9.203 1 98.88 79 THR B O 1
ATOM 1793 N N . SER B 1 80 ? -2.248 -14.648 -7.16 1 98.75 80 SER B N 1
ATOM 1794 C CA . SER B 1 80 ? -3.443 -15.352 -7.617 1 98.75 80 SER B CA 1
ATOM 1795 C C . SER B 1 80 ? -4.355 -14.422 -8.414 1 98.75 80 SER B C 1
ATOM 1797 O O . SER B 1 80 ? -5.23 -14.883 -9.148 1 98.75 80 SER B O 1
ATOM 1799 N N . CYS B 1 81 ? -4.18 -13.133 -8.258 1 98.06 81 CYS B N 1
ATOM 1800 C CA . CYS B 1 81 ? -5.062 -12.18 -8.922 1 98.06 81 CYS B CA 1
ATOM 1801 C C . CYS B 1 81 ? -4.297 -10.922 -9.328 1 98.06 81 CYS B C 1
ATOM 1803 O O . CYS B 1 81 ? -3.279 -10.586 -8.719 1 98.06 81 CYS B O 1
ATOM 1805 N N . GLU B 1 82 ? -4.777 -10.211 -10.344 1 97.69 82 GLU B N 1
ATOM 1806 C CA . GLU B 1 82 ? -4.195 -8.938 -10.766 1 97.69 82 GLU B CA 1
ATOM 1807 C C . GLU B 1 82 ? -4.062 -7.977 -9.594 1 97.69 82 GLU B C 1
ATOM 1809 O O . GLU B 1 82 ? -5.02 -7.77 -8.844 1 97.69 82 GLU B O 1
ATOM 1814 N N . PRO B 1 83 ? -2.883 -7.434 -9.414 1 97.81 83 PRO B N 1
ATOM 1815 C CA . PRO B 1 83 ? -2.674 -6.539 -8.273 1 97.81 83 PRO B CA 1
ATOM 1816 C C . PRO B 1 83 ? -3.582 -5.309 -8.305 1 97.81 83 PRO B C 1
ATOM 1818 O O . PRO B 1 83 ? -3.812 -4.742 -9.375 1 97.81 83 PRO B O 1
ATOM 1821 N N . CYS B 1 84 ? -4.141 -4.914 -7.176 1 97.19 84 CYS B N 1
ATOM 1822 C CA . CYS B 1 84 ? -4.84 -3.641 -7.055 1 97.19 84 CYS B CA 1
ATOM 1823 C C . CYS B 1 84 ? -3.859 -2.475 -7.113 1 97.19 84 CYS B C 1
ATOM 1825 O O . CYS B 1 84 ? -2.646 -2.672 -7.035 1 97.19 84 CYS B O 1
ATOM 1827 N N . PRO B 1 85 ? -4.328 -1.249 -7.176 1 96.88 85 PRO B N 1
ATOM 1828 C CA . PRO B 1 85 ? -3.412 -0.11 -7.285 1 96.88 85 PRO B CA 1
ATOM 1829 C C . PRO B 1 85 ? -2.467 0.005 -6.094 1 96.88 85 PRO B C 1
ATOM 1831 O O . PRO B 1 85 ? -1.302 0.377 -6.258 1 96.88 85 PRO B O 1
ATOM 1834 N N . MET B 1 86 ? -2.932 -0.269 -4.895 1 98 86 MET B N 1
ATOM 1835 C CA . MET B 1 86 ? -2.057 -0.254 -3.725 1 98 86 MET B CA 1
ATOM 1836 C C . MET B 1 86 ? -0.9 -1.234 -3.898 1 98 86 MET B C 1
ATOM 1838 O O . MET B 1 86 ? 0.261 -0.873 -3.699 1 98 86 MET B O 1
ATOM 1842 N N . CYS B 1 87 ? -1.225 -2.441 -4.262 1 98.56 87 CYS B N 1
ATOM 1843 C CA . CYS B 1 87 ? -0.214 -3.482 -4.422 1 98.56 87 CYS B CA 1
ATOM 1844 C C . CYS B 1 87 ? 0.714 -3.168 -5.586 1 98.56 87 CYS B C 1
ATOM 1846 O O . CYS B 1 87 ? 1.9 -3.498 -5.551 1 98.56 87 CYS B O 1
ATOM 1848 N N . LEU B 1 88 ? 0.155 -2.582 -6.629 1 97.88 88 LEU B N 1
ATOM 1849 C CA . LEU B 1 88 ? 0.989 -2.152 -7.746 1 97.88 88 LEU B CA 1
ATOM 1850 C C . LEU B 1 88 ? 2.043 -1.15 -7.285 1 97.88 88 LEU B C 1
ATOM 1852 O O . LEU B 1 88 ? 3.213 -1.256 -7.656 1 97.88 88 LEU B O 1
ATOM 1856 N N . GLY B 1 89 ? 1.588 -0.157 -6.527 1 97.56 89 GLY B N 1
ATOM 1857 C CA . GLY B 1 89 ? 2.549 0.771 -5.953 1 97.56 89 GLY B CA 1
ATOM 1858 C C . GLY B 1 89 ? 3.635 0.083 -5.148 1 97.56 89 GLY B C 1
ATOM 1859 O O . GLY B 1 89 ? 4.816 0.399 -5.293 1 97.56 89 GLY B O 1
ATOM 1860 N N . ALA B 1 90 ? 3.264 -0.878 -4.301 1 98.56 90 ALA B N 1
ATOM 1861 C CA . ALA B 1 90 ? 4.211 -1.636 -3.488 1 98.56 90 ALA B CA 1
ATOM 1862 C C . ALA B 1 90 ? 5.223 -2.367 -4.367 1 98.56 90 ALA B C 1
ATOM 1864 O O . ALA B 1 90 ? 6.414 -2.402 -4.051 1 98.56 90 ALA B O 1
ATOM 1865 N N . ILE B 1 91 ? 4.742 -2.957 -5.422 1 98.69 91 ILE B N 1
ATOM 1866 C CA . ILE B 1 91 ? 5.57 -3.709 -6.359 1 98.69 91 ILE B CA 1
ATOM 1867 C C . ILE B 1 91 ? 6.645 -2.795 -6.949 1 98.69 91 ILE B C 1
ATOM 1869 O O . ILE B 1 91 ? 7.816 -3.17 -7.023 1 98.69 91 ILE B O 1
ATOM 1873 N N . TYR B 1 92 ? 6.258 -1.59 -7.344 1 97.75 92 TYR B N 1
ATOM 1874 C CA . TYR B 1 92 ? 7.203 -0.642 -7.922 1 97.75 92 TYR B CA 1
ATOM 1875 C C . TYR B 1 92 ? 8.203 -0.166 -6.875 1 97.75 92 TYR B C 1
ATOM 1877 O O . TYR B 1 92 ? 9.406 -0.094 -7.145 1 97.75 92 TYR B O 1
ATOM 1885 N N . TRP B 1 93 ? 7.742 0.121 -5.695 1 97.38 93 TRP B N 1
ATOM 1886 C CA . TRP B 1 93 ? 8.641 0.594 -4.648 1 97.38 93 TRP B CA 1
ATOM 1887 C C . TRP B 1 93 ? 9.633 -0.497 -4.246 1 97.38 93 TRP B C 1
ATOM 1889 O O . TRP B 1 93 ? 10.766 -0.205 -3.861 1 97.38 93 TRP B O 1
ATOM 1899 N N . ALA B 1 94 ? 9.211 -1.765 -4.379 1 98.19 94 ALA B N 1
ATOM 1900 C CA . ALA B 1 94 ? 10.055 -2.9 -4.012 1 98.19 94 ALA B CA 1
ATOM 1901 C C . ALA B 1 94 ? 11.016 -3.256 -5.145 1 98.19 94 ALA B C 1
ATOM 1903 O O . ALA B 1 94 ? 11.953 -4.039 -4.949 1 98.19 94 ALA B O 1
ATOM 1904 N N . ARG B 1 95 ? 10.758 -2.766 -6.328 1 97.56 95 ARG B N 1
ATOM 1905 C CA . ARG B 1 95 ? 11.602 -2.941 -7.508 1 97.56 95 ARG B CA 1
ATOM 1906 C C . ARG B 1 95 ? 11.609 -4.398 -7.957 1 97.56 95 ARG B C 1
ATOM 1908 O O . ARG B 1 95 ? 12.664 -4.934 -8.32 1 97.56 95 ARG B O 1
ATOM 1915 N N . LEU B 1 96 ? 10.461 -5.059 -7.895 1 98.62 96 LEU B N 1
ATOM 1916 C CA . LEU B 1 96 ? 10.344 -6.41 -8.438 1 98.62 96 LEU B CA 1
ATOM 1917 C C . LEU B 1 96 ? 10.641 -6.418 -9.938 1 98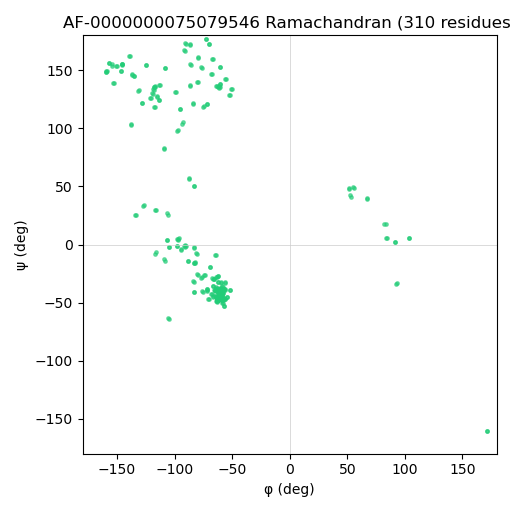.62 96 LEU B C 1
ATOM 1919 O O . LEU B 1 96 ? 10.406 -5.422 -10.625 1 98.62 96 LEU B O 1
ATOM 1923 N N . ASP B 1 97 ? 11.094 -7.492 -10.438 1 98.19 97 ASP B N 1
ATOM 1924 C CA . ASP B 1 97 ? 11.469 -7.574 -11.844 1 98.19 97 ASP B CA 1
ATOM 1925 C C . ASP B 1 97 ? 10.242 -7.855 -12.719 1 98.19 97 ASP B C 1
ATOM 1927 O O . ASP B 1 97 ? 10.164 -7.379 -13.852 1 98.19 97 ASP B O 1
ATOM 1931 N N . LYS B 1 98 ? 9.414 -8.75 -12.156 1 97.94 98 LYS B N 1
ATOM 1932 C CA . LYS B 1 98 ? 8.297 -9.242 -12.961 1 97.94 98 LYS B CA 1
ATOM 1933 C C . LYS B 1 98 ? 7.176 -9.773 -12.07 1 97.94 98 LYS B C 1
ATOM 1935 O O . LYS B 1 98 ? 7.414 -10.156 -10.922 1 97.94 98 LYS B O 1
ATOM 1940 N N . VAL B 1 99 ? 5.969 -9.75 -12.695 1 98.81 99 VAL B N 1
ATOM 1941 C CA . VAL B 1 99 ? 4.797 -10.266 -12 1 98.81 99 VAL B CA 1
ATOM 1942 C C . VAL B 1 99 ? 4.027 -11.219 -12.906 1 98.81 99 VAL B C 1
ATOM 1944 O O . VAL B 1 99 ? 3.814 -10.93 -14.086 1 98.81 99 VAL B O 1
ATOM 1947 N N . TYR B 1 100 ? 3.68 -12.352 -12.367 1 98.81 100 TYR B N 1
ATOM 1948 C CA . TYR B 1 100 ? 2.701 -13.242 -12.984 1 98.81 100 TYR B CA 1
ATOM 1949 C C . TYR B 1 100 ? 1.435 -13.328 -12.141 1 98.81 100 TYR B C 1
ATOM 1951 O O . TYR B 1 100 ? 1.503 -13.43 -10.914 1 98.81 100 TYR B O 1
ATOM 1959 N N . TYR B 1 101 ? 0.285 -13.281 -12.789 1 98.75 101 TYR B N 1
ATOM 1960 C CA . TYR B 1 101 ? -0.965 -13.383 -12.039 1 98.75 101 TYR B CA 1
ATOM 1961 C C . TYR B 1 101 ? -1.966 -14.266 -12.773 1 98.75 101 TYR B C 1
ATOM 1963 O O . TYR B 1 101 ? -1.843 -14.492 -13.977 1 98.75 101 TYR B O 1
ATOM 1971 N N . ALA B 1 102 ? -2.977 -14.734 -12.055 1 98.25 102 ALA B N 1
ATOM 1972 C CA . ALA B 1 102 ? -3.926 -15.688 -12.617 1 98.25 102 ALA B CA 1
ATOM 1973 C C . ALA B 1 102 ? -5.258 -15.023 -12.938 1 98.25 102 ALA B C 1
ATOM 1975 O O . ALA B 1 102 ? -5.566 -14.773 -14.109 1 98.25 102 ALA B O 1
ATOM 1976 N N . CYS B 1 103 ? -5.973 -14.539 -11.992 1 97.38 103 CYS B N 1
ATOM 1977 C CA . CYS B 1 103 ? -7.277 -13.922 -12.195 1 97.38 103 CYS B CA 1
ATOM 1978 C C . CYS B 1 103 ? -7.129 -12.445 -12.547 1 97.38 103 CYS B C 1
ATOM 1980 O O . CYS B 1 103 ? -6.152 -11.805 -12.156 1 97.38 103 CYS B O 1
ATOM 1982 N N . SER B 1 104 ? -8.133 -11.938 -13.242 1 94.94 104 SER B N 1
ATOM 1983 C CA . SER B 1 104 ? -8.172 -10.523 -13.602 1 94.94 104 SER B CA 1
ATOM 1984 C C . SER B 1 104 ? -8.906 -9.703 -12.547 1 94.94 104 SER B C 1
ATOM 1986 O O . SER B 1 104 ? -9.531 -10.258 -11.641 1 94.94 104 SER B O 1
ATOM 1988 N N . ARG B 1 105 ? -8.727 -8.375 -12.688 1 93.19 105 ARG B N 1
ATOM 1989 C CA . ARG B 1 105 ? -9.461 -7.488 -11.797 1 93.19 105 ARG B CA 1
ATOM 1990 C C . ARG B 1 105 ? -10.969 -7.641 -11.984 1 93.19 105 ARG B C 1
ATOM 1992 O O . ARG B 1 105 ? -11.742 -7.453 -11.047 1 93.19 105 ARG B O 1
ATOM 1999 N N . GLU B 1 106 ? -11.461 -7.941 -13.188 1 93.38 106 GLU B N 1
ATOM 2000 C CA . GLU B 1 106 ? -12.867 -8.195 -13.445 1 93.38 106 GLU B CA 1
ATOM 2001 C C . GLU B 1 106 ? -13.359 -9.43 -12.688 1 93.38 106 GLU B C 1
ATOM 2003 O O . GLU B 1 106 ? -14.477 -9.438 -12.164 1 93.38 106 GLU B O 1
ATOM 2008 N N . ASP B 1 107 ? -12.523 -10.438 -12.656 1 93.25 107 ASP B N 1
ATOM 2009 C CA . ASP B 1 107 ? -12.844 -11.625 -11.867 1 93.25 107 ASP B CA 1
ATOM 2010 C C . ASP B 1 107 ? -13.016 -11.273 -10.391 1 93.25 107 ASP B C 1
ATOM 2012 O O . ASP B 1 107 ? -13.953 -11.75 -9.742 1 93.25 107 ASP B O 1
ATOM 2016 N N . ALA B 1 108 ? -12.062 -10.5 -9.891 1 92.62 108 ALA B N 1
ATOM 2017 C CA . ALA B 1 108 ? -12.125 -10.07 -8.5 1 92.62 108 ALA B CA 1
ATOM 2018 C C . ALA B 1 108 ? -13.406 -9.289 -8.227 1 92.62 108 ALA B C 1
ATOM 2020 O O . ALA B 1 108 ? -14.07 -9.508 -7.203 1 92.62 108 ALA B O 1
ATOM 2021 N N . ALA B 1 109 ? -13.773 -8.383 -9.078 1 92.12 109 ALA B N 1
ATOM 2022 C CA . ALA B 1 109 ? -14.984 -7.574 -8.938 1 92.12 109 ALA B CA 1
ATOM 2023 C C . ALA B 1 109 ? -16.234 -8.453 -8.891 1 92.12 109 ALA B C 1
ATOM 2025 O O . ALA B 1 109 ? -17.141 -8.203 -8.102 1 92.12 109 ALA B O 1
ATOM 2026 N N . ALA B 1 110 ? -16.281 -9.406 -9.695 1 91 110 ALA B N 1
ATOM 2027 C CA . ALA B 1 110 ? -17.406 -10.336 -9.75 1 91 110 ALA B CA 1
ATOM 2028 C C . ALA B 1 110 ? -17.547 -11.094 -8.438 1 91 110 ALA B C 1
ATOM 2030 O O . ALA B 1 110 ? -18.656 -11.492 -8.062 1 91 110 ALA B O 1
ATOM 2031 N N . ALA B 1 111 ? -16.469 -11.234 -7.77 1 88.81 111 ALA B N 1
ATOM 2032 C CA . ALA B 1 111 ? -16.469 -11.938 -6.488 1 88.81 111 ALA B CA 1
ATOM 2033 C C . ALA B 1 111 ? -16.719 -10.969 -5.336 1 88.81 111 ALA B C 1
ATOM 2035 O O . ALA B 1 111 ? -16.672 -11.367 -4.168 1 88.81 111 ALA B O 1
ATOM 2036 N N . GLY B 1 112 ? -16.875 -9.68 -5.602 1 87.31 112 GLY B N 1
ATOM 2037 C CA . GLY B 1 112 ? -17.219 -8.711 -4.574 1 87.31 112 GLY B CA 1
ATOM 2038 C C . GLY B 1 112 ? -16.031 -7.867 -4.133 1 87.31 112 GLY B C 1
ATOM 2039 O O . GLY B 1 112 ? -16.125 -7.125 -3.152 1 87.31 112 GLY B O 1
ATOM 2040 N N . PHE B 1 113 ? -14.906 -8.008 -4.777 1 87.56 113 PHE B N 1
ATOM 2041 C CA . PHE B 1 113 ? -13.703 -7.23 -4.496 1 87.56 113 PHE B CA 1
ATOM 2042 C C . PHE B 1 113 ? -13.43 -6.238 -5.617 1 87.56 113 PHE B C 1
ATOM 2044 O O . PHE B 1 113 ? -12.523 -6.445 -6.426 1 87.56 113 PHE B O 1
ATOM 2051 N N . ASP B 1 114 ? -14.086 -5.141 -5.555 1 86.5 114 ASP B N 1
ATOM 2052 C CA . ASP B 1 114 ? -14 -4.203 -6.668 1 86.5 114 ASP B CA 1
ATOM 2053 C C . ASP B 1 114 ? -12.984 -3.1 -6.379 1 86.5 114 ASP B C 1
ATOM 2055 O O . ASP B 1 114 ? -13.328 -2.066 -5.805 1 86.5 114 ASP B O 1
ATOM 2059 N N . ASP B 1 115 ? -11.844 -3.297 -6.891 1 88.38 115 ASP B N 1
ATOM 2060 C CA . ASP B 1 115 ? -10.828 -2.262 -6.734 1 88.38 115 ASP B CA 1
ATOM 2061 C C . ASP B 1 115 ? -10.781 -1.353 -7.961 1 88.38 115 ASP B C 1
ATOM 2063 O O . ASP B 1 115 ? -9.898 -0.499 -8.07 1 88.38 115 ASP B O 1
ATOM 2067 N N . SER B 1 116 ? -11.719 -1.596 -8.867 1 89.12 116 SER B N 1
ATOM 2068 C CA . SER B 1 116 ? -11.789 -0.732 -10.039 1 89.12 116 SER B CA 1
ATOM 2069 C C . SER B 1 116 ? -12.039 0.719 -9.641 1 89.12 116 SER B C 1
ATOM 2071 O O . SER B 1 116 ? -11.562 1.64 -10.312 1 89.12 116 SER B O 1
ATOM 2073 N N . PHE B 1 117 ? -12.758 0.824 -8.586 1 91.12 117 PHE B N 1
ATOM 2074 C CA . PHE B 1 117 ? -13.055 2.174 -8.125 1 91.12 117 PHE B CA 1
ATOM 2075 C C . PHE B 1 117 ? -11.773 2.938 -7.82 1 91.12 117 PHE B C 1
ATOM 2077 O O . PHE B 1 117 ? -11.664 4.129 -8.125 1 91.12 117 PHE B O 1
ATOM 2084 N N . ILE B 1 118 ? -10.781 2.295 -7.312 1 94.56 118 ILE B N 1
ATOM 2085 C CA . ILE B 1 118 ? -9.523 2.961 -6.98 1 94.56 118 ILE B CA 1
ATOM 2086 C C . ILE B 1 118 ? -8.781 3.32 -8.266 1 94.56 118 ILE B C 1
ATOM 2088 O O . ILE B 1 118 ? -8.211 4.41 -8.375 1 94.56 118 ILE B O 1
ATOM 2092 N N . TYR B 1 119 ? -8.82 2.443 -9.211 1 93 119 TYR B N 1
ATOM 2093 C CA . TYR B 1 119 ? -8.234 2.73 -10.516 1 93 119 TYR B CA 1
ATOM 2094 C C . TYR B 1 119 ? -8.836 3.996 -11.117 1 93 119 TYR B C 1
ATOM 2096 O O . TYR B 1 119 ? -8.125 4.793 -11.734 1 93 119 TYR B O 1
ATOM 2104 N N . ASP B 1 120 ? -10.094 4.137 -10.906 1 93.69 120 ASP B N 1
ATOM 2105 C CA . ASP B 1 120 ? -10.812 5.277 -11.469 1 93.69 120 ASP B CA 1
ATOM 2106 C C . ASP B 1 120 ? -10.484 6.562 -10.711 1 93.69 120 ASP B C 1
ATOM 2108 O O . ASP B 1 120 ? -10.5 7.652 -11.289 1 93.69 120 ASP B O 1
ATOM 2112 N N . GLU B 1 121 ? -10.133 6.465 -9.523 1 95.44 121 GLU B N 1
ATOM 2113 C CA . GLU B 1 121 ? -9.898 7.625 -8.664 1 95.44 121 GLU B CA 1
ATOM 2114 C C . GLU B 1 121 ? -8.492 8.18 -8.867 1 95.44 121 GLU B C 1
ATOM 2116 O O . GLU B 1 121 ? -8.281 9.391 -8.75 1 95.44 121 GLU B O 1
ATOM 2121 N N . ILE B 1 122 ? -7.559 7.391 -9.164 1 93.12 122 ILE B N 1
ATOM 2122 C CA . ILE B 1 122 ? -6.141 7.73 -9.164 1 93.12 122 ILE B CA 1
ATOM 2123 C C . ILE B 1 122 ? -5.871 8.836 -10.18 1 93.12 122 ILE B C 1
ATOM 2125 O O . ILE B 1 122 ? -5.156 9.797 -9.891 1 93.12 122 ILE B O 1
ATOM 2129 N N . PRO B 1 123 ? -6.488 8.82 -11.375 1 91.81 123 PRO B N 1
ATOM 2130 C CA . PRO B 1 123 ? -6.18 9.852 -12.367 1 91.81 123 PRO B CA 1
ATOM 2131 C C . PRO B 1 123 ? -6.934 11.156 -12.109 1 91.81 123 PRO B C 1
ATOM 2133 O O . PRO B 1 123 ? -6.648 12.172 -12.75 1 91.81 123 PRO B O 1
ATOM 2136 N N . LEU B 1 124 ? -7.828 11.211 -11.203 1 94.38 124 LEU B N 1
ATOM 2137 C CA . LEU B 1 124 ? -8.602 12.422 -10.93 1 94.38 124 LEU B CA 1
ATOM 2138 C C . LEU B 1 124 ? -7.781 13.438 -10.148 1 94.38 124 LEU B C 1
ATOM 2140 O O . LEU B 1 124 ? -6.883 13.062 -9.391 1 94.38 124 LEU B O 1
ATOM 2144 N N . PRO B 1 125 ? -8.156 14.797 -10.352 1 94.12 125 PRO B N 1
ATOM 2145 C CA . PRO B 1 125 ? -7.578 15.789 -9.438 1 94.12 125 PRO B CA 1
ATOM 2146 C C . PRO B 1 125 ? -7.863 15.477 -7.973 1 94.12 125 PRO B C 1
ATOM 2148 O O . PRO B 1 125 ? -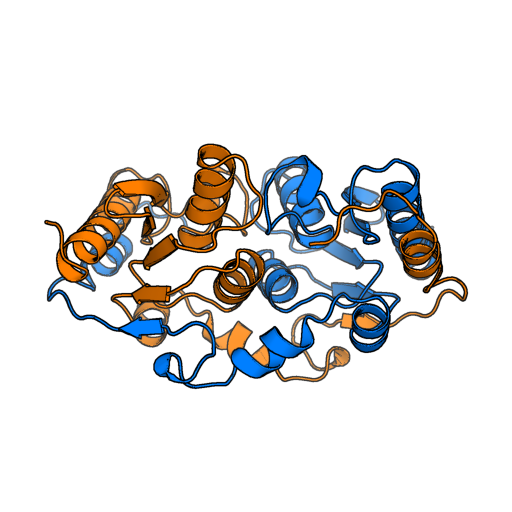8.961 15.016 -7.637 1 94.12 125 PRO B O 1
ATOM 2151 N N . PRO B 1 126 ? -6.871 15.734 -7.082 1 95.06 126 PRO B N 1
ATOM 2152 C CA . PRO B 1 126 ? -7 15.328 -5.68 1 95.06 126 PRO B CA 1
ATOM 2153 C C . PRO B 1 126 ? -8.305 15.797 -5.047 1 95.06 126 PRO B C 1
ATOM 2155 O O . PRO B 1 126 ? -8.953 15.039 -4.32 1 95.06 126 PRO B O 1
ATOM 2158 N N . ASP B 1 127 ? -8.742 17 -5.367 1 94.5 127 ASP B N 1
ATOM 2159 C CA . ASP B 1 127 ? -9.906 17.562 -4.688 1 94.5 127 ASP B CA 1
ATOM 2160 C C . ASP B 1 127 ? -11.203 17.062 -5.32 1 94.5 127 ASP B C 1
ATOM 2162 O O . ASP B 1 127 ? -12.289 17.297 -4.789 1 94.5 127 ASP B O 1
ATOM 2166 N N . GLU B 1 128 ? -11.219 16.266 -6.402 1 96 128 GLU B N 1
ATOM 2167 C CA . GLU B 1 128 ? -12.398 15.742 -7.09 1 96 128 GLU B CA 1
ATOM 2168 C C . GLU B 1 128 ? -12.586 14.25 -6.809 1 96 128 GLU B C 1
ATOM 2170 O O . GLU B 1 128 ? -13.531 13.633 -7.309 1 96 128 GLU B O 1
ATOM 2175 N N . ARG B 1 129 ? -11.75 13.742 -5.973 1 96.69 129 ARG B N 1
ATOM 2176 C CA . ARG B 1 129 ? -11.844 12.336 -5.609 1 96.69 129 ARG B CA 1
ATOM 2177 C C . ARG B 1 129 ? -12.945 12.109 -4.574 1 96.69 129 ARG B C 1
ATOM 2179 O O . ARG B 1 129 ? -13.422 13.062 -3.957 1 96.69 129 ARG B O 1
ATOM 2186 N N . SER B 1 130 ? -13.375 10.82 -4.488 1 96.69 130 SER B N 1
ATOM 2187 C CA . SER B 1 130 ? -14.453 10.492 -3.555 1 96.69 130 SER B CA 1
ATOM 2188 C C . SER B 1 130 ? -14.016 10.703 -2.109 1 96.69 130 SER B C 1
ATOM 2190 O O . SER B 1 130 ? -14.828 11.07 -1.259 1 96.69 130 SER B O 1
ATOM 2192 N N . ILE B 1 131 ? -12.758 10.352 -1.765 1 97.19 131 ILE B N 1
ATOM 2193 C CA . ILE B 1 131 ? -12.117 10.82 -0.541 1 97.19 131 ILE B CA 1
ATOM 2194 C C . ILE B 1 131 ? -11.312 12.078 -0.832 1 97.19 131 ILE B C 1
ATOM 2196 O O . ILE B 1 131 ? -10.219 12.008 -1.4 1 97.19 131 ILE B O 1
ATOM 2200 N N . ALA B 1 132 ? -11.82 13.156 -0.46 1 95.62 132 ALA B N 1
ATOM 2201 C CA . ALA B 1 132 ? -11.219 14.438 -0.831 1 95.62 132 ALA B CA 1
ATOM 2202 C C . ALA B 1 132 ? -9.828 14.578 -0.234 1 95.62 132 ALA B C 1
ATOM 2204 O O . ALA B 1 132 ? -9.617 14.289 0.946 1 95.62 132 ALA B O 1
ATOM 2205 N N . MET B 1 133 ? -8.938 15.039 -0.978 1 96.94 133 MET B N 1
ATOM 2206 C CA . MET B 1 133 ? -7.594 15.422 -0.558 1 96.94 133 MET B CA 1
ATOM 2207 C C . MET B 1 133 ? -7.359 16.922 -0.775 1 96.94 133 MET B C 1
ATOM 2209 O O . MET B 1 133 ? -7.398 17.391 -1.909 1 96.94 133 MET B O 1
ATOM 2213 N N . LEU B 1 134 ? -7.125 17.547 0.273 1 97.75 134 LEU B N 1
ATOM 2214 C CA . LEU B 1 134 ? -7.059 19.016 0.245 1 97.75 134 LEU B CA 1
ATOM 2215 C C . LEU B 1 134 ? -5.656 19.5 0.582 1 97.75 134 LEU B C 1
ATOM 2217 O O . LEU B 1 134 ? -5.098 19.125 1.62 1 97.75 134 LEU B O 1
ATOM 2221 N N . ASN B 1 135 ? -5.113 20.328 -0.268 1 97.38 135 ASN B N 1
ATOM 2222 C CA . ASN B 1 135 ? -3.811 20.938 -0.039 1 97.38 135 ASN B CA 1
ATOM 2223 C C . ASN B 1 135 ? -3.924 22.188 0.83 1 97.38 135 ASN B C 1
ATOM 2225 O O . ASN B 1 135 ? -4.68 23.109 0.507 1 97.38 135 ASN B O 1
ATOM 2229 N N . LEU B 1 136 ? -3.221 22.141 1.934 1 96.94 136 LEU B N 1
ATOM 2230 C CA . LEU B 1 136 ? -3.152 23.297 2.812 1 96.94 136 LEU B CA 1
ATOM 2231 C C . LEU B 1 136 ? -1.71 23.766 2.992 1 96.94 136 LEU B C 1
ATOM 2233 O O . LEU B 1 136 ? -0.864 23 3.467 1 96.94 136 LEU B O 1
ATOM 2237 N N . LYS B 1 137 ? -1.431 25.047 2.736 1 94.44 137 LYS B N 1
ATOM 2238 C CA . LYS B 1 137 ? -0.079 25.594 2.854 1 94.44 137 LYS B CA 1
ATOM 2239 C C . LYS B 1 137 ? 0.208 26.047 4.277 1 94.44 137 LYS B C 1
ATOM 2241 O O . LYS B 1 137 ? -0.639 26.688 4.91 1 94.44 137 LYS B O 1
ATOM 2246 N N . GLN B 1 138 ? 1.406 25.719 4.797 1 95 138 GLN B N 1
ATOM 2247 C CA . GLN B 1 138 ? 1.787 26.062 6.164 1 95 138 GLN B CA 1
ATOM 2248 C C . GLN B 1 138 ? 2.963 27.031 6.191 1 95 138 GLN B C 1
ATOM 2250 O O . GLN B 1 138 ? 3.309 27.562 7.246 1 95 138 GLN B O 1
ATOM 2255 N N . GLY B 1 139 ? 3.607 27.375 5.117 1 93.88 139 GLY B N 1
ATOM 2256 C CA . GLY B 1 139 ? 4.742 28.281 5.051 1 93.88 139 GLY B CA 1
ATOM 2257 C C . GLY B 1 139 ? 6.078 27.562 5.152 1 93.88 139 GLY B C 1
ATOM 2258 O O . GLY B 1 139 ? 7.086 28.062 4.637 1 93.88 139 GLY B O 1
ATOM 2259 N N . ASN B 1 140 ? 6.176 26.484 5.91 1 96.62 140 ASN B N 1
ATOM 2260 C CA . ASN B 1 140 ? 7.41 25.719 6.062 1 96.62 140 ASN B CA 1
ATOM 2261 C C . ASN B 1 140 ? 7.266 24.297 5.508 1 96.62 140 ASN B C 1
ATOM 2263 O O . ASN B 1 140 ? 7.871 23.359 6.027 1 96.62 140 ASN B O 1
ATOM 2267 N N . ASP B 1 141 ? 6.426 24.141 4.516 1 96.81 141 ASP B N 1
ATOM 2268 C CA . ASP B 1 141 ? 6.07 22.844 3.943 1 96.81 141 ASP B CA 1
ATOM 2269 C C . ASP B 1 141 ? 7.312 22.094 3.465 1 96.81 141 ASP B C 1
ATOM 2271 O O . ASP B 1 141 ? 7.383 20.875 3.562 1 96.81 141 ASP B O 1
ATOM 2275 N N . LEU B 1 142 ? 8.273 22.828 3.027 1 97.19 142 LEU B N 1
ATOM 2276 C CA . LEU B 1 142 ? 9.422 22.219 2.355 1 97.19 142 LEU B CA 1
ATOM 2277 C C . LEU B 1 142 ? 10.531 21.906 3.352 1 97.19 142 LEU B C 1
ATOM 2279 O O . LEU B 1 142 ? 11.523 21.266 2.998 1 97.19 142 LEU B O 1
ATOM 2283 N N . LYS B 1 143 ? 10.352 22.219 4.559 1 97.75 143 LYS B N 1
ATOM 2284 C CA . LYS B 1 143 ? 11.398 22.078 5.562 1 97.75 143 LYS B CA 1
ATOM 2285 C C . LYS B 1 143 ? 11.891 20.641 5.637 1 97.75 143 LYS B C 1
ATOM 2287 O O . LYS B 1 143 ? 13.102 20.391 5.645 1 97.75 143 LYS B O 1
ATOM 2292 N N . PRO B 1 144 ? 10.984 19.609 5.688 1 98.12 144 PRO B N 1
ATOM 2293 C CA . PRO B 1 144 ? 11.477 18.234 5.742 1 98.12 144 PRO B CA 1
ATOM 2294 C C . PRO B 1 144 ? 12.383 17.891 4.559 1 98.12 144 PRO B C 1
ATOM 2296 O O . PRO B 1 144 ? 13.406 17.219 4.73 1 98.12 144 PRO B O 1
ATOM 2299 N N . PHE B 1 145 ? 12.07 18.375 3.387 1 97.44 145 PHE B N 1
ATOM 2300 C CA . PHE B 1 145 ? 12.859 18.094 2.189 1 97.44 145 PHE B CA 1
ATOM 2301 C C . PHE B 1 145 ? 14.188 18.828 2.227 1 97.44 145 PHE B C 1
ATOM 2303 O O . PHE B 1 145 ? 15.203 18.312 1.76 1 97.44 145 PHE B O 1
ATOM 2310 N N . GLU B 1 146 ? 14.156 20.016 2.713 1 97.38 146 GLU B N 1
ATOM 2311 C CA . GLU B 1 146 ? 15.391 20.781 2.871 1 97.38 146 GLU B CA 1
ATOM 2312 C C . GLU B 1 146 ? 16.359 20.062 3.816 1 97.38 146 GLU B C 1
ATOM 2314 O O . GLU B 1 146 ? 17.547 19.953 3.525 1 97.38 146 GLU B O 1
ATOM 2319 N N . LEU B 1 147 ? 15.844 19.625 4.914 1 97.5 147 LEU B N 1
ATOM 2320 C CA . LEU B 1 147 ? 16.656 18.891 5.875 1 97.5 147 LEU B CA 1
ATOM 2321 C C . LEU B 1 147 ? 17.203 17.609 5.246 1 97.5 147 LEU B C 1
ATOM 2323 O O . LEU B 1 147 ? 18.375 17.266 5.453 1 97.5 147 LEU B O 1
ATOM 2327 N N . TRP B 1 148 ? 16.391 16.953 4.473 1 96.56 148 TRP B N 1
ATOM 2328 C CA . TRP B 1 148 ? 16.797 15.719 3.814 1 96.56 148 TRP B CA 1
ATOM 2329 C C . TRP B 1 148 ? 17.953 15.977 2.84 1 96.56 148 TRP B C 1
ATOM 2331 O O . TRP B 1 148 ? 18.953 15.266 2.854 1 96.56 148 TRP B O 1
ATOM 2341 N N . ASN B 1 149 ? 17.766 16.969 2.059 1 95.44 149 ASN B N 1
ATOM 2342 C CA . ASN B 1 149 ? 18.766 17.297 1.043 1 95.44 149 ASN B CA 1
ATOM 2343 C C . ASN B 1 149 ? 20.094 17.703 1.669 1 95.44 149 ASN B C 1
ATOM 2345 O O . ASN B 1 149 ? 21.156 17.438 1.104 1 95.44 149 ASN B O 1
ATOM 2349 N N . ALA B 1 150 ? 20.016 18.234 2.846 1 95.81 150 ALA B N 1
ATOM 2350 C CA . ALA B 1 150 ? 21.203 18.734 3.529 1 95.81 150 ALA B CA 1
ATOM 2351 C C . ALA B 1 150 ? 21.875 17.641 4.348 1 95.81 150 ALA B C 1
ATOM 2353 O O . ALA B 1 150 ? 23.016 17.781 4.785 1 95.81 150 ALA B O 1
ATOM 2354 N N . LYS B 1 151 ? 21.172 16.578 4.551 1 94.75 151 LYS B N 1
ATOM 2355 C CA . LYS B 1 151 ? 21.688 15.508 5.414 1 94.75 151 LYS B CA 1
ATOM 2356 C C . LYS B 1 151 ? 22.781 14.703 4.715 1 94.75 151 LYS B C 1
ATOM 2358 O O . LYS B 1 151 ? 22.531 14.078 3.682 1 94.75 151 LYS B O 1
ATOM 2363 N N . PRO B 1 152 ? 23.969 14.664 5.219 1 92.56 152 PRO B N 1
ATOM 2364 C CA . PRO B 1 152 ? 25.094 14.039 4.504 1 92.56 152 PRO B CA 1
ATOM 2365 C C . PRO B 1 152 ? 25.047 12.516 4.574 1 92.56 152 PRO B C 1
ATOM 2367 O O . PRO B 1 152 ? 25.562 11.844 3.674 1 92.56 152 PRO B O 1
ATOM 2370 N N . ASP B 1 153 ? 24.469 11.977 5.629 1 93.06 153 ASP B N 1
ATOM 2371 C CA . ASP B 1 153 ? 24.5 10.531 5.816 1 93.06 153 ASP B CA 1
ATOM 2372 C C . ASP B 1 153 ? 23.156 9.898 5.512 1 93.06 153 ASP B C 1
ATOM 2374 O O . ASP B 1 153 ? 22.828 8.82 6.016 1 93.06 153 ASP B O 1
ATOM 2378 N N . LYS B 1 154 ? 22.406 10.57 4.68 1 89.62 154 LYS B N 1
ATOM 2379 C CA . LYS B 1 154 ? 21.094 10.023 4.344 1 89.62 154 LYS B CA 1
ATOM 2380 C C . LYS B 1 154 ? 21.219 8.734 3.529 1 89.62 154 LYS B C 1
ATOM 2382 O O . LYS B 1 154 ? 22.188 8.562 2.783 1 89.62 154 LYS B O 1
ATOM 2387 N N . ILE B 1 155 ? 20.297 7.836 3.725 1 88.81 155 ILE B N 1
ATOM 2388 C CA . ILE B 1 155 ? 20.203 6.613 2.938 1 88.81 155 ILE B CA 1
ATOM 2389 C C . ILE B 1 155 ? 19.203 6.812 1.792 1 88.81 155 ILE B C 1
ATOM 2391 O O . ILE B 1 155 ? 18.016 7.023 2.023 1 88.81 155 ILE B O 1
ATOM 2395 N N . LEU B 1 156 ? 19.688 6.734 0.554 1 84.31 156 LEU B N 1
ATOM 2396 C CA . LEU B 1 156 ? 18.828 6.895 -0.613 1 84.31 156 LEU B CA 1
ATOM 2397 C C . LEU B 1 156 ? 18.062 5.605 -0.916 1 84.31 156 LEU B C 1
ATOM 2399 O O . LEU B 1 156 ? 18.625 4.512 -0.787 1 84.31 156 LEU B O 1
ATOM 2403 N N . TYR B 1 157 ? 16.875 5.785 -1.269 1 84.69 157 TYR B N 1
ATOM 2404 C CA . TYR B 1 157 ? 16.062 4.641 -1.658 1 84.69 157 TYR B CA 1
ATOM 2405 C C . TYR B 1 157 ? 14.984 5.051 -2.664 1 84.69 157 TYR B C 1
ATOM 2407 O O . TYR B 1 157 ? 14.625 6.227 -2.748 1 84.69 157 TYR B O 1
#

Nearest PDB structures (foldseek):
  1tiy-assembly1_A  TM=9.925E-01  e=6.877E-23  Bacillus subtilis
  5jfy-assembly1_B  TM=9.720E-01  e=5.682E-14  Brassica oleracea var. capitata
  7dbf-assembly1_D  TM=7.791E-01  e=6.777E-15  Arabidopsis thaliana
  7w1q-assembly1_D  TM=7.728E-01  e=8.272E-15  Arabidopsis thaliana
  7dqn-assembly1_A  TM=7.010E-01  e=1.408E-14  Arabidopsis thaliana

Secondary structure (DSSP, 8-state):
---HHHHHHHHHHHHHHHHHHTSSSS-EEEEEETTEEEEEEE--HHHHT-TT--HHHHHHHHHHHHHTSS--TTEEEEEEEPPPHHHHHHHHHHT-SEEEEEE-HHHHHHTT---HHHHHHTTS-GGGSSS-EEE---S-TTHHHHHHHH-TTPPP-/---HHHHHHHHHHHHHHHHHHTSSSS-EEEEEETTEEEEEEE--HHHHT-TT--HHHHHHHHHHHHHTSS--TTEEEEEEEPPPHHHHHHHHHHT-SEEEEEE-HHHHHHTT--THHHHHHTTS-GGGSSS-EEE---S-TTHHHHHHHH-TTPPP-

Sequence (314 aa):
MNTHSDYLQQAIDLAAENVESGQGGPYGALIVKEGKIIAASGNQVTGRLDPTAHAEVMAIRMACQTLNDYQLTGCTLYTSCEPCPMCLGAIYWARLDKVYYACSREDAAAAGFDDSFIYDEIPLPPDERSIAMLNLKQGNDLKPFELWNAKPDKILYMNTHSDYLQQAIDLAAENVESGQGGPYGALIVKEGKIIAASGNQVTGRLDPTAHAEVMAIRMACQTLNDYQLTGCTLYTSCEPCPMCLGAIYWARLDKVYYACSREDAAAAGFDDSFIYDEIPLPPDERSIAMLNLKQGNDLKPFELWNAKPDKILY

Organism: Methylotuvimicrobium buryatense (NCBI:txid95641)

Solvent-accessible surface area (backbone atoms only — not comparable to full-atom values): 15758 Å² total; per-residue (Å²): 130,86,47,72,66,54,52,35,49,50,10,37,50,41,4,33,49,21,37,74,72,65,48,28,52,53,30,8,11,30,32,33,43,92,90,35,78,60,22,63,28,38,19,30,27,73,74,65,21,20,53,63,31,38,12,59,45,41,14,51,43,46,30,15,56,70,67,70,28,38,56,37,69,74,23,35,38,22,24,26,41,47,70,46,61,28,43,46,36,40,43,60,57,21,40,43,54,34,37,38,21,40,29,48,59,68,57,37,32,75,68,67,51,63,52,60,63,55,64,64,41,68,81,45,59,53,68,74,29,94,53,35,34,43,79,49,86,76,87,60,53,56,47,18,50,53,52,45,73,66,41,86,84,64,82,87,124,130,85,47,72,66,54,53,35,49,51,10,36,50,41,4,33,49,21,36,74,72,64,48,29,53,55,29,9,11,30,32,34,43,90,91,36,76,60,24,64,29,38,19,31,28,73,72,66,21,21,54,64,31,39,12,57,45,41,13,50,42,45,31,15,57,71,67,70,29,41,57,37,69,74,24,36,39,23,25,26,42,47,70,47,61,28,44,46,35,42,42,60,58,22,40,42,54,34,35,38,23,41,29,46,60,68,56,38,33,76,66,69,51,63,53,60,64,56,63,63,41,68,81,44,59,55,70,74,29,94,54,34,35,45,79,49,86,75,87,60,54,57,48,19,49,54,52,44,73,65,41,86,82,64,83,87,124

Foldseek 3Di:
DDDLVNQLVVQQVQLVVCVVVVQDHRKKKFKDAPRDTQFIAAQRCVVVVHVLRHRLLVNLVSSCVSVVHQADDRMEMHMAEDDAPSSVVSCVSNPHDYYHYHYYLVVCVVVPNHSVLVVVQVPDDQCPHPPHDDDDDDPCVCVVVVCQVPDPPDDDD/DDDLVNQLVVQQVQLVVCVVVVQDHRKKKFKDAPRHTQFIAAQRCVVVVHVLRHRLLVNLVSSCVSVVHQADPRMEMHMAEDDAPSSVVSCVSNPHDYYDYHYYLVVCVVVPNHSVLVVVQVPDDQCPHPPHDDDDDDPCVCVVVVCQVPDPPDDDD

Radius of gyration: 18.97 Å; Cα contacts (8 Å, |Δi|>4): 726; chains: 2; bounding box: 46×55×41 Å

pLDDT: mean 96.34, std 3.71, range [71.0, 98.94]

InterPro domains:
  IPR002125 Cytidine and deoxycytidylate deaminase domain [PF00383] (1-102)
  IPR002125 Cytidine and deoxycytidylate deaminase domain [PS51747] (2-114)
  IPR016192 APOBEC/CMP deaminase, zinc-binding [PS00903] (54-91)
  IPR016193 Cytidine deaminase-like [SSF53927] (2-133)